Protein AF-A0A1Z1WMR0-F1 (afdb_monomer)

Foldseek 3Di:
DPVVLVCLQLVVVCLVVQLVLLVLLLVVLVFDDDLLSVLLNLLSSLLVSLLSLLLCLQCVVVCCVVPCVRCDNVVVADSVRSNVSSVVSLVSSLVSLVVLHDQLNVLSVVLSVLSNCLSNPCVVDPCNVVSVVSNSVSSSNSSNSSNVSVVVVVVVVVVDPDPPDDDDDDDDDDDDDDDDDDDDDDDDDDDDDDDPDDDDDPPPPPDDDDDDDDDDDDDDDDDDDDDDD

Radius of gyration: 33.85 Å; Cα contacts (8 Å, |Δi|>4): 233; chains: 1; bounding box: 109×71×84 Å

Secondary structure (DSSP, 8-state):
--HHHHHHHTTTTGGGTTHHHHHHHHHHTTSPP-HHHHHHHHHHHHHHHHHHHHHHHHSHHHHHHH-TTSTTTTTSS-HHHHHHHHHHHHHHHHHHHHHH-HHHHHHHHHHHHHHHHHHHTGGGSTTHHHHHHHHHHHHHHHHHHHHHHHHHHHHHHHS--------------------------------------PPP-----PPPPP-------------------

Solvent-accessible surface area (backbone atoms only — not comparable to full-atom values): 13524 Å² total; per-residue (Å²): 132,62,66,67,52,52,42,61,56,57,41,56,79,56,62,77,61,59,48,52,44,21,50,50,18,24,53,73,65,76,52,81,87,44,72,14,29,56,27,23,35,53,16,48,54,25,40,51,43,12,39,45,27,35,33,56,49,61,39,31,73,58,36,42,73,81,42,42,82,40,46,52,53,54,62,76,37,54,61,66,58,33,44,51,48,16,53,52,26,38,52,50,12,44,54,31,15,50,74,20,28,71,65,12,26,54,32,42,52,53,27,50,52,37,41,52,48,29,51,75,49,33,62,83,41,94,54,24,67,58,41,54,51,47,35,54,53,30,40,17,47,20,6,24,40,5,31,52,45,49,49,55,56,51,55,58,57,67,73,57,71,84,80,88,72,84,91,82,81,85,88,86,90,81,86,88,81,90,84,85,83,84,89,83,86,87,86,83,90,82,85,86,82,81,81,82,75,80,80,80,81,84,80,77,76,74,78,82,76,91,79,85,85,84,87,86,84,83,91,81,81,87,84,89,87,89,82,85,133

Mean predicted aligned error: 17.05 Å

Organism: NCBI:txid67267

Sequence (229 aa):
MNLRAWAELLRLPALFTVPGDALAGAAATGLRPGRGTFLAIGSSLCLYEAGMALNDWADRDEDAVDRPHRPIPSGRVTPIAAFTAAVALTAGGLALASRAGRPALATATALAGTVWAYDLGLKRTPAGPVAMAAARGLDLLLGATATATGAGTRTNAIAHPSTAADSRATPTAAKTSRRRPAPPRPRHPAPPAPARRTPPALSRRTPPGPRPRCPRRPGRRSPHGPPRP

pLDDT: mean 75.57, std 19.71, range [34.5, 97.5]

Structure (mmCIF, N/CA/C/O backbone):
data_AF-A0A1Z1WMR0-F1
#
_entry.id   AF-A0A1Z1WMR0-F1
#
loop_
_atom_site.group_PDB
_atom_site.id
_atom_site.type_symbol
_atom_site.label_atom_id
_atom_site.label_alt_id
_atom_site.label_comp_id
_atom_site.label_asym_id
_atom_site.label_entity_id
_atom_site.label_seq_id
_atom_site.pdbx_PDB_ins_code
_atom_site.Cartn_x
_atom_site.Cartn_y
_atom_site.Cartn_z
_atom_site.occupancy
_atom_site.B_iso_or_equiv
_atom_site.auth_seq_id
_atom_site.auth_comp_id
_atom_site.auth_asym_id
_atom_site.auth_atom_id
_atom_site.pdbx_PDB_model_num
ATOM 1 N N . MET A 1 1 ? -5.594 -14.932 -19.693 1.00 60.31 1 MET A N 1
ATOM 2 C CA . MET A 1 1 ? -4.945 -14.296 -18.521 1.00 60.31 1 MET A CA 1
ATOM 3 C C . MET A 1 1 ? -4.161 -15.360 -17.774 1.00 60.31 1 MET A C 1
ATOM 5 O O . MET A 1 1 ? -4.737 -16.383 -17.434 1.00 60.31 1 MET A O 1
ATOM 9 N N . ASN A 1 2 ? -2.855 -15.177 -17.581 1.00 79.69 2 ASN A N 1
ATOM 10 C CA . ASN A 1 2 ? -2.004 -16.189 -16.954 1.00 79.69 2 ASN A CA 1
ATOM 11 C C . ASN A 1 2 ? -2.041 -16.010 -15.421 1.00 79.69 2 ASN A C 1
ATOM 13 O O . ASN A 1 2 ? -1.332 -15.157 -14.892 1.00 79.69 2 ASN A O 1
ATOM 17 N N . LEU A 1 3 ? -2.904 -16.757 -14.714 1.00 77.19 3 LEU A N 1
ATOM 18 C CA . LEU A 1 3 ? -3.114 -16.627 -13.255 1.00 77.19 3 LEU A CA 1
ATOM 19 C C . LEU A 1 3 ? -1.805 -16.721 -12.459 1.00 77.19 3 LEU A C 1
ATOM 21 O O . LEU A 1 3 ? -1.622 -16.019 -11.470 1.00 77.19 3 LEU A O 1
ATOM 25 N N . ARG A 1 4 ? -0.874 -17.556 -12.924 1.00 75.81 4 ARG A N 1
ATOM 26 C CA . ARG A 1 4 ? 0.434 -17.743 -12.295 1.00 75.81 4 ARG A CA 1
ATOM 27 C C . ARG A 1 4 ? 1.303 -16.486 -12.362 1.00 75.81 4 ARG A C 1
ATOM 29 O O . ARG A 1 4 ? 1.979 -16.170 -11.394 1.00 75.81 4 ARG A O 1
ATOM 36 N N . ALA A 1 5 ? 1.241 -15.740 -13.466 1.00 73.81 5 ALA A N 1
ATOM 37 C CA . ALA A 1 5 ? 1.974 -14.481 -13.607 1.00 73.81 5 ALA A CA 1
ATOM 38 C C . ALA A 1 5 ? 1.419 -13.394 -12.673 1.00 73.81 5 ALA A C 1
ATOM 40 O O . ALA A 1 5 ? 2.188 -12.628 -12.105 1.00 73.81 5 ALA A O 1
ATOM 41 N N . TRP A 1 6 ? 0.099 -13.369 -12.464 1.00 75.62 6 TRP A N 1
ATOM 42 C CA . TRP A 1 6 ? -0.532 -12.482 -11.483 1.00 75.62 6 TRP A CA 1
ATOM 43 C C . TRP A 1 6 ? -0.209 -12.878 -10.043 1.00 75.62 6 TRP A C 1
ATOM 45 O O . TRP A 1 6 ? 0.037 -12.003 -9.227 1.00 75.62 6 TRP A O 1
ATOM 55 N N . ALA A 1 7 ? -0.151 -14.174 -9.732 1.00 74.44 7 ALA A N 1
ATOM 56 C CA . ALA A 1 7 ? 0.257 -14.658 -8.413 1.00 74.44 7 ALA A CA 1
ATOM 57 C C . ALA A 1 7 ? 1.733 -14.356 -8.089 1.00 74.44 7 ALA A C 1
ATOM 59 O O . ALA A 1 7 ? 2.066 -14.067 -6.940 1.00 74.44 7 ALA A O 1
ATOM 60 N N . GLU A 1 8 ? 2.611 -14.426 -9.097 1.00 75.88 8 GLU A N 1
ATOM 61 C CA . GLU A 1 8 ? 4.020 -14.023 -8.992 1.00 75.88 8 GLU A CA 1
ATOM 62 C C . GLU A 1 8 ? 4.160 -12.508 -8.784 1.00 75.88 8 GLU A C 1
ATOM 64 O O . GLU A 1 8 ? 4.964 -12.086 -7.953 1.00 75.88 8 GLU A O 1
ATOM 69 N N . LEU A 1 9 ? 3.363 -11.706 -9.502 1.00 75.25 9 LEU A N 1
ATOM 70 C CA . LEU A 1 9 ? 3.336 -10.245 -9.377 1.00 75.25 9 LEU A CA 1
ATOM 71 C C . LEU A 1 9 ? 2.803 -9.809 -8.001 1.00 75.25 9 LEU A C 1
ATOM 73 O O . LEU A 1 9 ? 3.453 -9.045 -7.297 1.00 75.25 9 LEU A O 1
ATOM 77 N N . LEU A 1 10 ? 1.660 -10.361 -7.587 1.00 72.69 10 LEU A N 1
ATOM 78 C CA . LEU A 1 10 ? 0.986 -10.056 -6.318 1.00 72.69 10 LEU A CA 1
ATOM 79 C C . LEU A 1 10 ? 1.570 -10.821 -5.123 1.00 72.69 10 LEU A C 1
ATOM 81 O O . LEU A 1 10 ? 0.851 -11.123 -4.175 1.00 72.69 10 LEU A O 1
ATOM 85 N N . ARG A 1 11 ? 2.834 -11.261 -5.249 1.00 71.12 11 ARG A N 1
ATOM 86 C CA . ARG A 1 11 ? 3.625 -12.053 -4.290 1.00 71.12 11 ARG A CA 1
ATOM 87 C C . ARG A 1 11 ? 2.772 -12.759 -3.231 1.00 71.12 11 ARG A C 1
ATOM 89 O O . ARG A 1 11 ? 2.979 -12.558 -2.037 1.00 71.12 11 ARG A O 1
ATOM 96 N N . LEU A 1 12 ? 1.858 -13.637 -3.664 1.00 65.94 12 LEU A N 1
ATOM 97 C CA . LEU A 1 12 ? 0.831 -14.217 -2.782 1.00 65.94 12 LEU A CA 1
ATOM 98 C C . LEU A 1 12 ? 1.382 -14.851 -1.486 1.00 65.94 12 LEU A C 1
ATOM 100 O O . LEU A 1 12 ? 0.703 -14.778 -0.465 1.00 65.94 12 LEU A O 1
ATOM 104 N N . PRO A 1 13 ? 2.596 -15.442 -1.456 1.00 62.00 13 PRO A N 1
ATOM 105 C CA . PRO A 1 13 ? 3.181 -15.934 -0.209 1.00 62.00 13 PRO A CA 1
ATOM 106 C C . PRO A 1 13 ? 3.497 -14.837 0.822 1.00 62.00 13 PRO A C 1
ATOM 108 O O . PRO A 1 13 ? 3.454 -15.098 2.022 1.00 62.00 13 PRO A O 1
ATOM 111 N N . ALA A 1 14 ? 3.813 -13.615 0.384 1.00 62.72 14 ALA A N 1
ATOM 112 C CA . ALA A 1 14 ? 4.120 -12.493 1.268 1.00 62.72 14 ALA A CA 1
ATOM 113 C C . ALA A 1 14 ? 2.864 -11.940 1.960 1.00 62.72 14 ALA A C 1
ATOM 115 O O . ALA A 1 14 ? 2.954 -11.482 3.097 1.00 62.72 14 ALA A O 1
ATOM 116 N N . LEU A 1 15 ? 1.681 -12.077 1.349 1.00 64.25 15 LEU A N 1
ATOM 117 C CA . LEU A 1 15 ? 0.404 -11.658 1.942 1.00 64.25 15 LEU A CA 1
ATOM 118 C C . LEU A 1 15 ? 0.117 -12.288 3.308 1.00 64.25 15 LEU A C 1
ATOM 120 O O . LEU A 1 15 ? -0.636 -11.718 4.090 1.00 64.25 15 LEU A O 1
ATOM 124 N N . PHE A 1 16 ? 0.705 -13.443 3.623 1.00 62.38 16 PHE A N 1
ATOM 125 C CA . PHE A 1 16 ? 0.491 -14.102 4.912 1.00 62.38 16 PHE A CA 1
ATOM 126 C C . PHE A 1 16 ? 1.194 -13.402 6.082 1.00 62.38 16 PHE A C 1
ATOM 128 O O . PHE A 1 16 ? 0.781 -13.582 7.226 1.00 62.38 16 PHE A O 1
ATOM 135 N N . THR A 1 17 ? 2.230 -12.598 5.827 1.00 67.75 17 THR A N 1
ATOM 136 C CA . THR A 1 17 ? 2.988 -11.899 6.880 1.00 67.75 17 THR A CA 1
ATOM 137 C C . THR A 1 17 ? 2.581 -10.434 7.036 1.00 67.75 17 THR A C 1
ATOM 139 O O . THR A 1 17 ? 2.743 -9.862 8.112 1.00 67.75 17 THR A O 1
ATOM 142 N N . VAL A 1 18 ? 1.991 -9.845 5.995 1.00 69.25 18 VAL A N 1
ATOM 143 C CA . VAL A 1 18 ? 1.568 -8.435 5.929 1.00 69.25 18 VAL A CA 1
ATOM 144 C C . VAL A 1 18 ? 0.552 -8.016 7.004 1.00 69.25 18 VAL A C 1
ATOM 146 O O . VAL A 1 18 ? 0.725 -6.932 7.555 1.00 69.25 18 VAL A O 1
ATOM 149 N N . PRO A 1 19 ? -0.453 -8.830 7.404 1.00 77.44 19 PRO A N 1
ATOM 150 C CA . PRO A 1 19 ? -1.438 -8.413 8.403 1.00 77.44 19 PRO A CA 1
ATOM 151 C C . PRO A 1 19 ? -0.835 -8.089 9.774 1.00 77.44 19 PRO A C 1
ATOM 153 O O . PRO A 1 19 ? -1.531 -7.523 10.616 1.00 77.44 19 PRO A O 1
ATOM 156 N N . GLY A 1 20 ? 0.421 -8.482 10.020 1.00 80.81 20 GLY A N 1
ATOM 157 C CA . GLY A 1 20 ? 1.101 -8.327 11.300 1.00 80.81 20 GLY A CA 1
ATOM 158 C C . GLY A 1 20 ? 1.146 -6.886 11.800 1.00 80.81 20 GLY A C 1
ATOM 159 O O . GLY A 1 20 ? 0.868 -6.666 12.975 1.00 80.81 20 GLY A O 1
ATOM 160 N N . ASP A 1 21 ? 1.411 -5.909 10.930 1.00 84.12 21 ASP A N 1
ATOM 161 C CA . ASP A 1 21 ? 1.543 -4.498 11.325 1.00 84.12 21 ASP A CA 1
ATOM 162 C C . ASP A 1 21 ? 0.182 -3.902 11.729 1.00 84.12 21 ASP A C 1
ATOM 164 O O . ASP A 1 21 ? 0.032 -3.347 12.823 1.00 84.12 21 ASP A O 1
ATOM 168 N N . ALA A 1 22 ? -0.854 -4.111 10.910 1.00 84.19 22 ALA A N 1
ATOM 169 C CA . ALA A 1 22 ? -2.222 -3.700 11.226 1.00 84.19 22 ALA A CA 1
ATOM 170 C C . ALA A 1 22 ? -2.777 -4.407 12.482 1.00 84.19 22 ALA A C 1
ATOM 172 O O . ALA A 1 22 ? -3.462 -3.787 13.303 1.00 84.19 22 ALA A O 1
ATOM 173 N N . LEU A 1 23 ? -2.468 -5.696 12.670 1.00 85.81 23 LEU A N 1
ATOM 174 C CA . LEU A 1 23 ? -2.837 -6.449 13.874 1.00 85.81 23 LEU A CA 1
ATOM 175 C C . LEU A 1 23 ? -2.089 -5.953 15.113 1.00 85.81 23 LEU A C 1
ATOM 177 O O . LEU A 1 23 ? -2.709 -5.806 16.164 1.00 85.81 23 LEU A O 1
ATOM 181 N N . ALA A 1 24 ? -0.793 -5.663 15.002 1.00 87.62 24 ALA A N 1
ATOM 182 C CA . ALA A 1 24 ? -0.000 -5.097 16.089 1.00 87.62 24 ALA A CA 1
ATOM 183 C C . ALA A 1 24 ? -0.543 -3.724 16.503 1.00 87.62 24 ALA A C 1
ATOM 185 O O . ALA A 1 24 ? -0.696 -3.454 17.693 1.00 87.62 24 ALA A O 1
ATOM 186 N N . GLY A 1 25 ? -0.928 -2.893 15.532 1.00 88.38 25 GLY A N 1
ATOM 187 C CA . GLY A 1 25 ? -1.585 -1.612 15.780 1.00 88.38 25 GLY A CA 1
ATOM 188 C C . GLY A 1 25 ? -2.920 -1.754 16.498 1.00 88.38 25 GLY A C 1
ATOM 189 O O . GLY A 1 25 ? -3.184 -1.044 17.466 1.00 88.38 25 GLY A O 1
ATOM 190 N N . ALA A 1 26 ? -3.747 -2.711 16.075 1.00 88.50 26 ALA A N 1
ATOM 191 C CA . ALA A 1 26 ? -4.999 -3.029 16.753 1.00 88.50 26 ALA A CA 1
ATOM 192 C C . ALA A 1 26 ? -4.775 -3.562 18.179 1.00 88.50 26 ALA A C 1
ATOM 194 O O . ALA A 1 26 ? -5.480 -3.169 19.104 1.00 88.50 26 ALA A O 1
ATOM 195 N N . ALA A 1 27 ? -3.777 -4.424 18.381 1.00 89.56 27 ALA A N 1
ATOM 196 C CA . ALA A 1 27 ? -3.428 -4.954 19.697 1.00 89.56 27 ALA A CA 1
ATOM 197 C C . ALA A 1 27 ? -2.919 -3.851 20.639 1.00 89.56 27 ALA A C 1
ATOM 199 O O . ALA A 1 27 ? -3.276 -3.835 21.818 1.00 89.56 27 ALA A O 1
ATOM 200 N N . ALA A 1 28 ? -2.154 -2.889 20.115 1.00 90.38 28 ALA A N 1
ATOM 201 C CA . ALA A 1 28 ? -1.625 -1.759 20.873 1.00 90.38 28 ALA A CA 1
ATOM 202 C C . ALA A 1 28 ? -2.719 -0.845 21.453 1.00 90.38 28 ALA A C 1
ATOM 204 O O . ALA A 1 28 ? -2.461 -0.132 22.421 1.00 90.38 28 ALA A O 1
ATOM 205 N N . THR A 1 29 ? -3.949 -0.878 20.923 1.00 88.38 29 THR A N 1
ATOM 206 C CA . THR A 1 29 ? -5.060 -0.112 21.511 1.00 88.38 29 THR A CA 1
ATOM 207 C C . THR A 1 29 ? -5.649 -0.765 22.763 1.00 88.38 29 THR A C 1
ATOM 209 O O . THR A 1 29 ? -6.478 -0.143 23.421 1.00 88.38 29 THR A O 1
ATOM 212 N N . GLY A 1 30 ? -5.312 -2.025 23.069 1.00 86.62 30 GLY A N 1
ATOM 213 C CA . GLY A 1 30 ? -5.907 -2.785 24.179 1.00 86.62 30 GLY A CA 1
ATOM 214 C C . GLY A 1 30 ? -7.398 -3.109 23.998 1.00 86.62 30 GLY A C 1
ATOM 215 O O . GLY A 1 30 ? -8.070 -3.513 24.946 1.00 86.62 30 GLY A O 1
ATOM 216 N N . LEU A 1 31 ? -7.935 -2.927 22.788 1.00 86.69 31 LEU A N 1
ATOM 217 C CA . LEU A 1 31 ? -9.345 -3.155 22.469 1.00 86.69 31 LEU A CA 1
ATOM 218 C C . LEU A 1 31 ? -9.514 -4.512 21.787 1.00 86.69 31 LEU A C 1
ATOM 220 O O . LEU A 1 31 ? -8.612 -5.013 21.118 1.00 86.69 31 LEU A O 1
ATOM 224 N N . ARG A 1 32 ? -10.703 -5.107 21.916 1.00 87.06 32 ARG A N 1
ATOM 225 C CA . ARG A 1 32 ? -11.016 -6.340 21.186 1.00 87.06 32 ARG A CA 1
ATOM 226 C C . ARG A 1 32 ? -11.099 -6.062 19.678 1.00 87.06 32 ARG A C 1
ATOM 228 O O . ARG A 1 32 ? -11.815 -5.128 19.296 1.00 87.06 32 ARG A O 1
ATOM 235 N N . PRO A 1 33 ? -10.464 -6.893 18.827 1.00 86.50 33 PRO A N 1
ATOM 236 C CA . PRO A 1 33 ? -10.606 -6.797 17.380 1.00 86.50 33 PRO A CA 1
ATOM 237 C C . PRO A 1 33 ? -12.078 -6.784 16.957 1.00 86.50 33 PRO A C 1
ATOM 239 O O . PRO A 1 33 ? -12.910 -7.528 17.480 1.00 86.50 33 PRO A O 1
ATOM 242 N N . GLY A 1 34 ? -12.414 -5.907 16.015 1.00 87.69 34 GLY A N 1
ATOM 243 C CA . GLY A 1 34 ? -13.783 -5.723 15.539 1.00 87.69 34 GLY A CA 1
ATOM 244 C C . GLY A 1 34 ? -13.864 -5.553 14.028 1.00 87.69 34 GLY A C 1
ATOM 245 O O . GLY A 1 34 ? -12.883 -5.729 13.313 1.00 87.69 34 GLY A O 1
ATOM 246 N N . ARG A 1 35 ? -15.044 -5.158 13.529 1.00 90.44 35 ARG A N 1
ATOM 247 C CA . ARG A 1 35 ? -15.254 -4.902 12.092 1.00 90.44 35 ARG A CA 1
ATOM 248 C C . ARG A 1 35 ? -14.238 -3.901 11.525 1.00 90.44 35 ARG A C 1
ATOM 250 O O . ARG A 1 35 ? -13.714 -4.137 10.446 1.00 90.44 35 ARG A O 1
ATOM 257 N N . GLY A 1 36 ? -13.927 -2.834 12.268 1.00 89.62 36 GLY A N 1
ATOM 258 C CA . GLY A 1 36 ? -12.911 -1.849 11.877 1.00 89.62 36 GLY A CA 1
ATOM 259 C C . GLY A 1 36 ? -11.521 -2.464 11.701 1.00 89.62 36 GLY A C 1
ATOM 260 O O . GLY A 1 36 ? -10.860 -2.189 10.709 1.00 89.62 36 GLY A O 1
ATOM 261 N N . THR A 1 37 ? -11.119 -3.372 12.593 1.00 89.56 37 THR A N 1
ATOM 262 C CA . THR A 1 37 ? -9.843 -4.097 12.502 1.00 89.56 37 THR A CA 1
ATOM 263 C C . THR A 1 37 ? -9.761 -4.944 11.231 1.00 89.56 37 THR A C 1
ATOM 265 O O . THR A 1 37 ? -8.772 -4.868 10.513 1.00 89.56 37 THR A O 1
ATOM 268 N N . PHE A 1 38 ? -10.814 -5.699 10.898 1.00 91.50 38 PHE A N 1
ATOM 269 C CA . PHE A 1 38 ? -10.838 -6.496 9.663 1.00 91.50 38 PHE A CA 1
ATOM 270 C C . PHE A 1 38 ? -10.805 -5.628 8.399 1.00 91.50 38 PHE A C 1
ATOM 272 O O . PHE A 1 38 ? -10.123 -5.974 7.437 1.00 91.50 38 PHE A O 1
ATOM 279 N N . LEU A 1 39 ? -11.496 -4.483 8.407 1.00 92.38 39 LEU A N 1
ATOM 280 C CA . LEU A 1 39 ? -11.437 -3.515 7.309 1.00 92.38 39 LEU A CA 1
ATOM 281 C C . LEU A 1 39 ? -10.036 -2.906 7.158 1.00 92.38 39 LEU A C 1
ATOM 283 O O . LEU A 1 39 ? -9.575 -2.739 6.033 1.00 92.38 39 LEU A O 1
ATOM 287 N N . ALA A 1 40 ? -9.346 -2.620 8.266 1.00 91.69 40 ALA A N 1
ATOM 288 C CA . ALA A 1 40 ? -7.966 -2.138 8.243 1.00 91.69 40 ALA A CA 1
ATOM 289 C C . ALA A 1 40 ? -6.987 -3.187 7.715 1.00 91.69 40 ALA A C 1
ATOM 291 O O . ALA A 1 40 ? -6.144 -2.845 6.898 1.00 91.69 40 ALA A O 1
ATOM 292 N N . ILE A 1 41 ? -7.136 -4.458 8.105 1.00 92.06 41 ILE A N 1
ATOM 293 C CA . ILE A 1 41 ? -6.333 -5.557 7.548 1.00 92.06 41 ILE A CA 1
ATOM 294 C C . ILE A 1 41 ? -6.547 -5.652 6.035 1.00 92.06 41 ILE A C 1
ATOM 296 O O . ILE A 1 41 ? -5.581 -5.693 5.282 1.00 92.06 41 ILE A O 1
ATOM 300 N N . GLY A 1 42 ? -7.803 -5.624 5.574 1.00 92.88 42 GLY A N 1
ATOM 301 C CA . GLY A 1 42 ? -8.104 -5.616 4.141 1.00 92.88 42 GLY A CA 1
ATOM 302 C C . GLY A 1 42 ? -7.489 -4.411 3.423 1.00 92.88 42 GLY A C 1
ATOM 303 O O . GLY A 1 42 ? -6.891 -4.568 2.364 1.00 92.88 42 GLY A O 1
ATOM 304 N N . SER A 1 43 ? -7.572 -3.219 4.023 1.00 93.94 43 SER A N 1
ATOM 305 C CA . SER A 1 43 ? -6.946 -2.010 3.482 1.00 93.94 43 SER A CA 1
ATOM 306 C C . SER A 1 43 ? -5.423 -2.123 3.405 1.00 93.94 43 SER A C 1
ATOM 308 O O . SER A 1 43 ? -4.855 -1.746 2.386 1.00 93.94 43 SER A O 1
ATOM 310 N N . SER A 1 44 ? -4.773 -2.624 4.456 1.00 92.38 44 SER A N 1
ATOM 311 C CA . SER A 1 44 ? -3.322 -2.836 4.524 1.00 92.38 44 SER A CA 1
ATOM 312 C C . SER A 1 44 ? -2.864 -3.803 3.431 1.00 92.38 44 SER A C 1
ATOM 314 O O . SER A 1 44 ? -1.975 -3.468 2.652 1.00 92.38 44 SER A O 1
ATOM 316 N N . LEU A 1 45 ? -3.554 -4.940 3.265 1.00 92.44 45 LEU A N 1
ATOM 317 C CA . LEU A 1 45 ? -3.267 -5.905 2.198 1.00 92.44 45 LEU A CA 1
ATOM 318 C C . LEU A 1 45 ? -3.419 -5.280 0.806 1.00 92.44 45 LEU A C 1
ATOM 320 O O . LEU A 1 45 ? -2.539 -5.434 -0.034 1.00 92.44 45 LEU A O 1
ATOM 324 N N . CYS A 1 46 ? -4.497 -4.529 0.564 1.00 93.31 46 CYS A N 1
ATOM 325 C CA . CYS A 1 46 ? -4.684 -3.836 -0.710 1.00 93.31 46 CYS A CA 1
ATOM 326 C C . CYS A 1 46 ? -3.576 -2.810 -0.987 1.00 93.31 46 CYS A C 1
ATOM 328 O O . CYS A 1 46 ? -3.078 -2.748 -2.107 1.00 93.31 46 CYS A O 1
ATOM 330 N N . LEU A 1 47 ? -3.183 -2.009 0.008 1.00 93.06 47 LEU A N 1
ATOM 331 C CA . LEU A 1 47 ? -2.136 -0.995 -0.154 1.00 93.06 47 LEU A CA 1
ATOM 332 C C . LEU A 1 47 ? -0.741 -1.612 -0.307 1.00 93.06 47 LEU A C 1
ATOM 334 O O . LEU A 1 47 ? 0.065 -1.099 -1.080 1.00 93.06 47 LEU A O 1
ATOM 338 N N . TYR A 1 48 ? -0.475 -2.727 0.372 1.00 92.25 48 TYR A N 1
ATOM 339 C CA . TYR A 1 48 ? 0.745 -3.506 0.187 1.00 92.25 48 TYR A CA 1
ATOM 340 C C . TYR A 1 48 ? 0.849 -4.040 -1.244 1.00 92.25 48 TYR A C 1
ATOM 342 O O . TYR A 1 48 ? 1.856 -3.814 -1.911 1.00 92.25 48 TYR A O 1
ATOM 350 N N . GLU A 1 49 ? -0.213 -4.674 -1.748 1.00 92.44 49 GLU A N 1
ATOM 351 C CA . GLU A 1 49 ? -0.245 -5.187 -3.122 1.00 92.44 49 GLU A CA 1
ATOM 352 C C . GLU A 1 49 ? -0.191 -4.071 -4.167 1.00 92.44 49 GLU A C 1
ATOM 354 O O . GLU A 1 49 ? 0.437 -4.221 -5.216 1.00 92.44 49 GLU A O 1
ATOM 359 N N . ALA A 1 50 ? -0.799 -2.920 -3.875 1.00 93.06 50 ALA A N 1
ATOM 360 C CA . ALA A 1 50 ? -0.684 -1.745 -4.724 1.00 93.06 50 ALA A CA 1
ATOM 361 C C . ALA A 1 50 ? 0.772 -1.276 -4.844 1.00 93.06 50 ALA A C 1
ATOM 363 O O . ALA A 1 50 ? 1.237 -1.043 -5.959 1.00 93.06 50 ALA A O 1
ATOM 364 N N . GLY A 1 51 ? 1.489 -1.17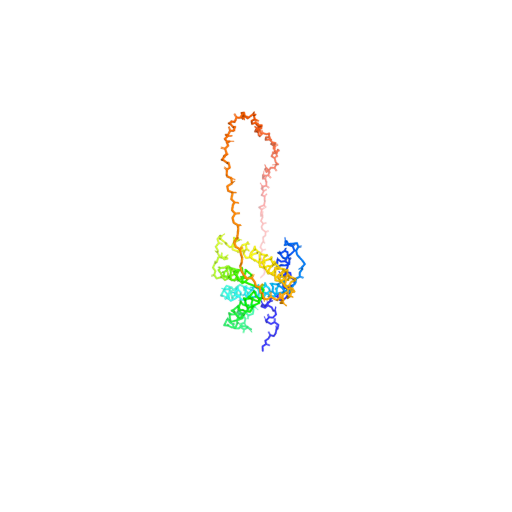8 -3.719 1.00 92.50 51 GLY A N 1
ATOM 365 C CA . GLY A 1 51 ? 2.914 -0.844 -3.705 1.00 92.50 51 GLY A CA 1
ATOM 366 C C . GLY A 1 51 ? 3.757 -1.895 -4.415 1.00 92.50 51 GLY A C 1
ATOM 367 O O . GLY A 1 51 ? 4.637 -1.569 -5.199 1.00 92.50 51 GLY A O 1
ATOM 368 N N . MET A 1 52 ? 3.429 -3.174 -4.243 1.00 91.62 52 MET A N 1
ATOM 369 C CA . MET A 1 52 ? 4.108 -4.254 -4.949 1.00 91.62 52 MET A CA 1
ATOM 370 C C . MET A 1 52 ? 3.978 -4.146 -6.475 1.00 91.62 52 MET A C 1
ATOM 372 O O . MET A 1 52 ? 4.981 -4.184 -7.192 1.00 91.62 52 MET A O 1
ATOM 376 N N . ALA A 1 53 ? 2.754 -3.959 -6.970 1.00 91.69 53 ALA A N 1
ATOM 377 C CA . ALA A 1 53 ? 2.493 -3.783 -8.394 1.00 91.69 53 ALA A CA 1
ATOM 378 C C . ALA A 1 53 ? 3.117 -2.487 -8.944 1.00 91.69 53 ALA A C 1
ATOM 380 O O . ALA A 1 53 ? 3.643 -2.480 -10.060 1.00 91.69 53 ALA A O 1
ATOM 381 N N . LEU A 1 54 ? 3.086 -1.400 -8.165 1.00 92.69 54 LEU A N 1
ATOM 382 C CA . LEU A 1 54 ? 3.695 -0.124 -8.539 1.00 92.69 54 LEU A CA 1
ATOM 383 C C . LEU A 1 54 ? 5.222 -0.215 -8.582 1.00 92.69 54 LEU A C 1
ATOM 385 O O . LEU A 1 54 ? 5.829 0.305 -9.517 1.00 92.69 54 LEU A O 1
ATOM 389 N N . ASN A 1 55 ? 5.835 -0.901 -7.618 1.00 93.56 55 ASN A N 1
ATOM 390 C CA . ASN A 1 55 ? 7.270 -1.135 -7.578 1.00 93.56 55 ASN A CA 1
ATOM 391 C C . ASN A 1 55 ? 7.735 -1.886 -8.829 1.00 93.56 55 ASN A C 1
ATOM 393 O O . ASN A 1 55 ? 8.655 -1.430 -9.501 1.00 93.56 55 ASN A O 1
ATOM 397 N N . ASP A 1 56 ? 7.075 -2.996 -9.169 1.00 90.56 56 ASP A N 1
ATOM 398 C CA . ASP A 1 56 ? 7.403 -3.782 -10.363 1.00 90.56 56 ASP A CA 1
ATOM 399 C C . ASP A 1 56 ? 7.193 -2.961 -11.654 1.00 90.56 56 ASP A C 1
ATOM 401 O O . ASP A 1 56 ? 7.967 -3.071 -12.606 1.00 90.56 56 ASP A O 1
ATOM 405 N N . TRP A 1 57 ? 6.178 -2.088 -11.695 1.00 93.38 57 TRP A N 1
ATOM 406 C CA . TRP A 1 57 ? 5.976 -1.159 -12.812 1.00 93.38 57 TRP A CA 1
ATOM 407 C C . TRP A 1 57 ? 7.075 -0.093 -12.917 1.00 93.38 57 TRP A C 1
ATOM 409 O O . TRP A 1 57 ? 7.465 0.262 -14.034 1.00 93.38 57 TRP A O 1
ATOM 419 N N . ALA A 1 58 ? 7.546 0.432 -11.783 1.00 92.25 58 ALA A N 1
ATOM 420 C CA . ALA A 1 58 ? 8.585 1.457 -11.707 1.00 92.25 58 ALA A CA 1
ATOM 421 C C . ALA A 1 58 ? 9.977 0.899 -12.039 1.00 92.25 58 ALA A C 1
ATOM 423 O O . ALA A 1 58 ? 10.781 1.608 -12.641 1.00 92.25 58 ALA A O 1
ATOM 424 N N . ASP A 1 59 ? 10.230 -0.365 -11.692 1.00 91.06 59 ASP A N 1
ATOM 425 C CA . ASP A 1 59 ? 11.510 -1.052 -11.910 1.00 91.06 59 ASP A CA 1
ATOM 426 C C . ASP A 1 59 ? 11.592 -1.760 -13.265 1.00 91.06 59 ASP A C 1
ATOM 428 O O . ASP A 1 59 ? 12.623 -2.335 -13.588 1.00 91.06 59 ASP A O 1
ATOM 432 N N . ARG A 1 60 ? 10.539 -1.712 -14.091 1.00 91.81 60 ARG A N 1
ATOM 433 C CA . ARG A 1 60 ? 10.428 -2.504 -15.329 1.00 91.81 60 ARG A CA 1
ATOM 434 C C . ARG A 1 60 ? 11.618 -2.386 -16.290 1.00 91.81 60 ARG A C 1
ATOM 436 O O . ARG A 1 60 ? 11.950 -3.373 -16.936 1.00 91.81 60 ARG A O 1
ATOM 443 N N . ASP A 1 61 ? 12.225 -1.204 -16.406 1.00 90.12 61 ASP A N 1
ATOM 444 C CA . ASP A 1 61 ? 13.316 -0.953 -17.355 1.00 90.12 61 ASP A CA 1
ATOM 445 C C . ASP A 1 61 ? 14.643 -1.519 -16.817 1.00 90.12 61 ASP A C 1
ATOM 447 O O . ASP A 1 61 ? 15.445 -2.059 -17.574 1.00 90.12 61 ASP A O 1
ATOM 451 N N . GLU A 1 62 ? 14.839 -1.468 -15.497 1.00 89.31 62 GLU A N 1
ATOM 452 C CA . GLU A 1 62 ? 15.988 -2.053 -14.797 1.00 89.31 62 GLU A CA 1
ATOM 453 C C . GLU A 1 62 ? 15.853 -3.584 -14.718 1.00 89.31 62 GLU A C 1
ATOM 455 O O . GLU A 1 62 ? 16.759 -4.323 -15.107 1.00 89.31 62 GLU A O 1
ATOM 460 N N . ASP A 1 63 ? 14.664 -4.079 -14.354 1.00 90.38 63 ASP A N 1
ATOM 461 C CA . ASP A 1 63 ? 14.328 -5.505 -14.350 1.00 90.38 63 ASP A CA 1
ATOM 462 C C . ASP A 1 63 ? 14.414 -6.120 -15.764 1.00 90.38 63 ASP A C 1
ATOM 464 O O . ASP A 1 63 ? 14.657 -7.320 -15.882 1.00 90.38 63 ASP A O 1
ATOM 468 N N . ALA A 1 64 ? 14.261 -5.347 -16.846 1.00 90.19 64 ALA A N 1
ATOM 469 C CA . ALA A 1 64 ? 14.456 -5.848 -18.210 1.00 90.19 64 ALA A CA 1
ATOM 470 C C . ALA A 1 64 ? 15.918 -6.198 -18.522 1.00 90.19 64 ALA A C 1
ATOM 472 O O . ALA A 1 64 ? 16.166 -7.128 -19.292 1.00 90.19 64 ALA A O 1
ATOM 473 N N . VAL A 1 65 ? 16.870 -5.492 -17.907 1.00 92.62 65 VAL A N 1
ATOM 474 C CA . VAL A 1 65 ? 18.307 -5.750 -18.056 1.00 92.62 65 VAL A CA 1
ATOM 475 C C . VAL A 1 65 ? 18.748 -6.860 -17.103 1.00 92.62 65 VAL A C 1
ATOM 477 O O . VAL A 1 65 ? 19.361 -7.838 -17.530 1.00 92.62 65 VAL A O 1
ATOM 480 N N . ASP A 1 66 ? 18.383 -6.750 -15.826 1.00 90.75 66 ASP A N 1
ATOM 481 C CA . ASP A 1 66 ? 18.917 -7.622 -14.776 1.00 90.75 66 ASP A CA 1
ATOM 482 C C . ASP A 1 66 ? 18.149 -8.942 -14.631 1.00 90.75 66 ASP A C 1
ATOM 484 O O . ASP A 1 66 ? 18.702 -9.966 -14.215 1.00 90.75 66 ASP A O 1
ATOM 488 N N . ARG A 1 67 ? 16.839 -8.935 -14.915 1.00 87.69 67 ARG A N 1
ATOM 489 C CA . ARG A 1 67 ? 15.925 -10.059 -14.651 1.00 87.69 67 ARG A CA 1
ATOM 490 C C . ARG A 1 67 ? 14.827 -10.179 -15.720 1.00 87.69 67 ARG A C 1
ATOM 492 O O . ARG A 1 67 ? 13.636 -10.141 -15.394 1.00 87.69 67 ARG A O 1
ATOM 499 N N . PRO A 1 68 ? 15.182 -10.463 -16.984 1.00 88.19 68 PRO A N 1
ATOM 500 C CA . PRO A 1 68 ? 14.237 -10.441 -18.109 1.00 88.19 68 PRO A CA 1
ATOM 501 C C . PRO A 1 68 ? 13.066 -11.436 -17.982 1.00 88.19 68 PRO A C 1
ATOM 503 O O . PRO A 1 68 ? 12.039 -11.290 -18.638 1.00 88.19 68 PRO A O 1
ATOM 506 N N . HIS A 1 69 ? 13.176 -12.447 -17.113 1.00 84.75 69 HIS A N 1
ATOM 507 C CA . HIS A 1 69 ? 12.125 -13.438 -16.854 1.00 84.75 69 HIS A CA 1
ATOM 508 C C . HIS A 1 69 ? 10.952 -12.910 -16.002 1.00 84.75 69 HIS A C 1
ATOM 510 O O . HIS A 1 69 ? 9.924 -13.589 -15.868 1.00 84.75 69 HIS A O 1
ATOM 516 N N . ARG A 1 70 ? 11.080 -11.719 -15.401 1.00 84.56 70 ARG A N 1
ATOM 517 C CA . ARG A 1 70 ? 10.031 -11.115 -14.568 1.00 84.56 70 ARG A CA 1
ATOM 518 C C . ARG A 1 70 ? 8.733 -10.869 -15.350 1.00 84.56 70 ARG A C 1
ATOM 520 O O . ARG A 1 70 ? 8.787 -10.671 -16.563 1.00 84.56 70 ARG A O 1
ATOM 527 N N . PRO A 1 71 ? 7.551 -10.874 -14.700 1.00 82.69 71 PRO A N 1
ATOM 528 C CA . PRO A 1 71 ? 6.258 -10.834 -15.393 1.00 82.69 71 PRO A CA 1
ATOM 529 C C . PRO A 1 71 ? 6.075 -9.661 -16.367 1.00 82.69 71 PRO A C 1
ATOM 531 O O . PRO A 1 71 ? 5.509 -9.868 -17.439 1.00 82.69 71 PRO A O 1
ATOM 534 N N . ILE A 1 72 ? 6.572 -8.467 -16.018 1.00 85.56 72 ILE A N 1
ATOM 535 C CA . ILE A 1 72 ? 6.449 -7.265 -16.857 1.00 85.56 72 ILE A CA 1
ATOM 536 C C . ILE A 1 72 ? 7.464 -7.276 -18.019 1.00 85.56 72 ILE A C 1
ATOM 538 O O . ILE A 1 72 ? 7.014 -7.245 -19.164 1.00 85.56 72 ILE A O 1
ATOM 542 N N . PRO A 1 73 ? 8.793 -7.411 -17.799 1.00 86.56 73 PRO A N 1
ATOM 543 C CA . PRO A 1 73 ? 9.758 -7.482 -18.904 1.00 86.56 73 PRO A CA 1
ATOM 544 C C . PRO A 1 73 ? 9.556 -8.671 -19.849 1.00 86.56 73 PRO A C 1
ATOM 546 O O . PRO A 1 73 ? 9.746 -8.542 -21.053 1.00 86.56 73 PRO A O 1
ATOM 549 N N . SER A 1 74 ? 9.105 -9.819 -19.328 1.00 85.69 74 SER A N 1
ATOM 550 C CA . SER A 1 74 ? 8.798 -11.004 -20.149 1.00 85.69 74 SER A CA 1
ATOM 551 C C . SER A 1 74 ? 7.523 -10.864 -20.992 1.00 85.69 74 SER A C 1
ATOM 553 O O . SER A 1 74 ? 7.169 -11.791 -21.718 1.00 85.69 74 SER A O 1
ATOM 555 N N . GLY A 1 75 ? 6.787 -9.753 -20.868 1.00 85.62 75 GLY A N 1
ATOM 556 C CA . GLY A 1 75 ? 5.549 -9.498 -21.609 1.00 85.62 75 GLY A CA 1
ATOM 557 C C . GLY A 1 75 ? 4.337 -10.310 -21.136 1.00 85.62 75 GLY A C 1
ATOM 558 O O . GLY A 1 75 ? 3.262 -10.204 -21.723 1.00 85.62 75 GLY A O 1
ATOM 559 N N . ARG A 1 76 ? 4.464 -11.104 -20.062 1.00 85.88 76 ARG A N 1
ATOM 560 C CA . ARG A 1 76 ? 3.349 -11.882 -19.485 1.00 85.88 76 ARG A CA 1
ATOM 561 C C . ARG A 1 76 ? 2.276 -10.988 -18.856 1.00 85.88 76 ARG A C 1
ATOM 563 O O . ARG A 1 76 ? 1.110 -11.384 -18.802 1.00 85.88 76 ARG A O 1
ATOM 570 N N . VAL A 1 77 ? 2.669 -9.807 -18.379 1.00 86.94 77 VAL A N 1
ATOM 571 C CA . VAL A 1 77 ? 1.795 -8.751 -17.853 1.00 86.94 77 VAL A CA 1
ATOM 572 C C . VAL A 1 77 ? 2.193 -7.435 -18.514 1.00 86.94 77 VAL A C 1
ATOM 574 O O . VAL A 1 77 ? 3.367 -7.079 -18.526 1.00 86.94 77 VAL A O 1
ATOM 577 N N . THR A 1 78 ? 1.231 -6.698 -19.072 1.00 90.00 78 THR A N 1
ATOM 578 C CA . THR A 1 78 ? 1.537 -5.399 -19.686 1.00 90.00 78 THR A CA 1
ATOM 579 C C . THR A 1 78 ? 1.834 -4.352 -18.603 1.00 90.00 78 THR A C 1
ATOM 581 O O . THR A 1 78 ? 1.196 -4.377 -17.546 1.00 90.00 78 THR A O 1
ATOM 584 N N . PRO A 1 79 ? 2.739 -3.383 -18.845 1.00 90.69 79 PRO A N 1
ATOM 585 C CA . PRO A 1 79 ? 3.000 -2.307 -17.886 1.00 90.69 79 PRO A CA 1
ATOM 586 C C . PRO A 1 79 ? 1.730 -1.532 -17.514 1.00 90.69 79 PRO A C 1
ATOM 588 O O . PRO A 1 79 ? 1.512 -1.211 -16.350 1.00 90.69 79 PRO A O 1
ATOM 591 N N . ILE A 1 80 ? 0.849 -1.284 -18.489 1.00 92.06 80 ILE A N 1
ATOM 592 C CA . ILE A 1 80 ? -0.436 -0.618 -18.247 1.00 92.06 80 ILE A CA 1
ATOM 593 C C . ILE A 1 80 ? -1.291 -1.444 -17.280 1.00 92.06 80 ILE A C 1
ATOM 595 O O . ILE A 1 80 ? -1.814 -0.884 -16.325 1.00 92.06 80 ILE A O 1
ATOM 599 N N . ALA A 1 81 ? -1.385 -2.767 -17.462 1.00 89.69 81 ALA A N 1
ATOM 600 C CA . ALA A 1 81 ? -2.157 -3.618 -16.560 1.00 89.69 81 ALA A CA 1
ATOM 601 C C . ALA A 1 81 ? -1.605 -3.610 -15.126 1.00 89.69 81 ALA A C 1
ATOM 603 O O . ALA A 1 81 ? -2.392 -3.552 -14.183 1.00 89.69 81 ALA A O 1
ATOM 604 N N . ALA A 1 82 ? -0.279 -3.624 -14.952 1.00 91.31 82 ALA A N 1
ATOM 605 C CA . ALA A 1 82 ? 0.346 -3.533 -13.631 1.00 91.31 82 ALA A CA 1
ATOM 606 C C . ALA A 1 82 ? 0.042 -2.187 -12.947 1.00 91.31 82 ALA A C 1
ATOM 608 O O . ALA A 1 82 ? -0.375 -2.160 -11.790 1.00 91.31 82 ALA A O 1
ATOM 609 N N . PHE A 1 83 ? 0.157 -1.076 -13.680 1.00 93.56 83 PHE A N 1
ATOM 610 C CA . PHE A 1 83 ? -0.176 0.250 -13.158 1.00 93.56 83 PHE A CA 1
ATOM 611 C C . PHE A 1 83 ? -1.666 0.387 -12.820 1.00 93.56 83 PHE A C 1
ATOM 613 O O . PHE A 1 83 ? -2.025 0.872 -11.748 1.00 93.56 83 PHE A O 1
ATOM 620 N N . THR A 1 84 ? -2.554 -0.087 -13.699 1.00 93.50 84 THR A N 1
ATOM 621 C CA . THR A 1 84 ? -3.999 -0.099 -13.440 1.00 93.50 84 THR A CA 1
ATOM 622 C C . THR A 1 84 ? -4.332 -0.940 -12.211 1.00 93.50 84 THR A C 1
ATOM 624 O O . THR A 1 84 ? -5.156 -0.515 -11.404 1.00 93.50 84 THR A O 1
ATOM 627 N N . ALA A 1 85 ? -3.678 -2.090 -12.024 1.00 92.44 85 ALA A N 1
ATOM 628 C CA . ALA A 1 85 ? -3.845 -2.899 -10.822 1.00 92.44 85 ALA A CA 1
ATOM 629 C C . ALA A 1 85 ? -3.395 -2.142 -9.565 1.00 92.44 85 ALA A C 1
ATOM 631 O O . ALA A 1 85 ? -4.144 -2.111 -8.592 1.00 92.44 85 ALA A O 1
ATOM 632 N N . ALA A 1 86 ? -2.244 -1.462 -9.600 1.00 94.19 86 ALA A N 1
ATOM 633 C CA . ALA A 1 86 ? -1.767 -0.648 -8.482 1.00 94.19 86 ALA A CA 1
ATOM 634 C C . ALA A 1 86 ? -2.763 0.463 -8.099 1.00 94.19 86 ALA A C 1
ATOM 636 O O . ALA A 1 86 ? -3.095 0.637 -6.923 1.00 94.19 86 ALA A O 1
ATOM 637 N N . VAL A 1 87 ? -3.306 1.183 -9.087 1.00 96.12 87 VAL A N 1
ATOM 638 C CA . VAL A 1 87 ? -4.330 2.218 -8.862 1.00 96.12 87 VAL A CA 1
ATOM 639 C C . VAL A 1 87 ? -5.623 1.614 -8.312 1.00 96.12 87 VAL A C 1
ATOM 641 O O . VAL A 1 87 ? -6.170 2.125 -7.335 1.00 96.12 87 VAL A O 1
ATOM 644 N N . ALA A 1 88 ? -6.105 0.516 -8.898 1.00 96.06 88 ALA A N 1
ATOM 645 C CA . ALA A 1 88 ? -7.337 -0.143 -8.470 1.00 96.06 88 ALA A CA 1
ATOM 646 C C . ALA A 1 88 ? -7.230 -0.692 -7.039 1.00 96.06 88 ALA A C 1
ATOM 648 O O . ALA A 1 88 ? -8.151 -0.520 -6.241 1.00 96.06 88 ALA A O 1
ATOM 649 N N . LEU A 1 89 ? -6.093 -1.296 -6.691 1.00 94.25 89 LEU A N 1
ATOM 650 C CA . LEU A 1 89 ? -5.802 -1.779 -5.343 1.00 94.25 89 LEU A CA 1
ATOM 651 C C . LEU A 1 89 ? -5.685 -0.624 -4.346 1.00 94.25 89 LEU A C 1
ATOM 653 O O . LEU A 1 89 ? -6.252 -0.706 -3.257 1.00 94.25 89 LEU A O 1
ATOM 657 N N . THR A 1 90 ? -5.049 0.487 -4.736 1.00 96.69 90 THR A N 1
ATOM 658 C CA . THR A 1 90 ? -5.002 1.702 -3.908 1.00 96.69 90 THR A CA 1
ATOM 659 C C . THR A 1 90 ? -6.415 2.210 -3.616 1.00 96.69 90 THR A C 1
ATOM 661 O O . THR A 1 90 ? -6.773 2.430 -2.459 1.00 96.69 90 THR A O 1
ATOM 664 N N . ALA A 1 91 ? -7.254 2.334 -4.647 1.00 97.44 91 ALA A N 1
ATOM 665 C CA . ALA A 1 91 ? -8.641 2.766 -4.501 1.00 97.44 91 ALA A CA 1
ATOM 666 C C . ALA A 1 91 ? -9.462 1.800 -3.629 1.00 97.44 91 ALA A C 1
ATOM 668 O O . ALA A 1 91 ? -10.211 2.244 -2.759 1.00 97.44 91 ALA A O 1
ATOM 669 N N . GLY A 1 92 ? -9.286 0.487 -3.812 1.00 96.81 92 GLY A N 1
ATOM 670 C CA . GLY A 1 92 ? -9.919 -0.543 -2.988 1.00 96.81 92 GLY A CA 1
ATOM 671 C C . GLY A 1 92 ? -9.518 -0.443 -1.514 1.00 96.81 92 GLY A C 1
ATOM 672 O O . GLY A 1 92 ? -10.384 -0.473 -0.638 1.00 96.81 92 GLY A O 1
ATOM 673 N N . GLY A 1 93 ? -8.229 -0.231 -1.235 1.00 95.81 93 GLY A N 1
ATOM 674 C CA . GLY A 1 93 ? -7.722 -0.015 0.120 1.00 95.81 93 GLY A CA 1
ATOM 675 C C . GLY A 1 93 ? -8.340 1.219 0.780 1.00 95.81 93 GLY A C 1
ATOM 676 O O . GLY A 1 93 ? -8.921 1.123 1.861 1.00 95.81 93 GLY A O 1
ATOM 677 N N . LEU A 1 94 ? -8.330 2.365 0.092 1.00 97.19 94 LEU A N 1
ATOM 678 C CA . LEU A 1 94 ? -8.955 3.595 0.593 1.00 97.19 94 LEU A CA 1
ATOM 679 C C . LEU A 1 94 ? -10.467 3.440 0.809 1.00 97.19 94 LEU A C 1
ATOM 681 O O . LEU A 1 94 ? -11.004 3.940 1.800 1.00 97.19 94 LEU A O 1
ATOM 685 N N . ALA A 1 95 ? -11.161 2.705 -0.063 1.00 97.00 95 ALA A N 1
ATOM 686 C CA . ALA A 1 95 ? -12.578 2.407 0.112 1.00 97.00 95 ALA A CA 1
ATOM 687 C C . ALA A 1 95 ? -12.829 1.578 1.383 1.00 97.00 95 ALA A C 1
ATOM 689 O O . ALA A 1 95 ? -13.743 1.893 2.148 1.00 97.00 95 ALA A O 1
ATOM 690 N N . LEU A 1 96 ? -12.002 0.570 1.673 1.00 94.75 96 LEU A N 1
ATOM 691 C CA . LEU A 1 96 ? -12.092 -0.203 2.917 1.00 94.75 96 LEU A CA 1
ATOM 692 C C . LEU A 1 96 ? -11.799 0.660 4.152 1.00 94.75 96 LEU A C 1
ATOM 694 O O . LEU A 1 96 ? -12.573 0.631 5.112 1.00 94.75 96 LEU A O 1
ATOM 698 N N . ALA A 1 97 ? -10.751 1.486 4.106 1.00 93.69 97 ALA A N 1
ATOM 699 C CA . ALA A 1 97 ? -10.407 2.408 5.186 1.00 93.69 97 ALA A CA 1
ATOM 700 C C . ALA A 1 97 ? -11.518 3.438 5.452 1.00 93.69 97 ALA A C 1
ATOM 702 O O . ALA A 1 97 ? -11.849 3.712 6.606 1.00 93.69 97 ALA A O 1
ATOM 703 N N . SER A 1 98 ? -12.174 3.943 4.401 1.00 94.06 98 SER A N 1
ATOM 704 C CA . SER A 1 98 ? -13.311 4.868 4.526 1.00 94.06 98 SER A CA 1
ATOM 705 C C . SER A 1 98 ? -14.469 4.269 5.330 1.00 94.06 98 SER A C 1
ATOM 707 O O . SER A 1 98 ? -15.104 4.965 6.124 1.00 94.06 98 SER A O 1
ATOM 709 N N . ARG A 1 99 ? -14.692 2.954 5.197 1.00 93.44 99 ARG A N 1
ATOM 710 C CA . ARG A 1 99 ? -15.714 2.204 5.943 1.00 93.44 99 ARG A CA 1
ATOM 711 C C . ARG A 1 99 ? -15.302 1.922 7.388 1.00 93.44 99 ARG A C 1
ATOM 713 O O . ARG A 1 99 ? -16.170 1.645 8.212 1.00 93.44 99 ARG A O 1
ATOM 720 N N . ALA A 1 100 ? -14.006 1.977 7.696 1.00 90.00 100 ALA A N 1
ATOM 721 C CA . ALA A 1 100 ? -13.486 1.857 9.056 1.00 90.00 100 ALA A CA 1
ATOM 722 C C . ALA A 1 100 ? -13.541 3.189 9.831 1.00 90.00 100 ALA A C 1
ATOM 724 O O . ALA A 1 100 ? -13.576 3.176 11.061 1.00 90.00 100 ALA A O 1
ATOM 725 N N . GLY A 1 101 ? -13.592 4.326 9.126 1.00 92.12 101 GLY A N 1
ATOM 726 C CA . GLY A 1 101 ? -13.828 5.655 9.692 1.00 92.12 101 GLY A CA 1
ATOM 727 C C . GLY A 1 101 ? -12.910 6.741 9.130 1.00 92.12 101 GLY A C 1
ATOM 728 O O . GLY A 1 101 ? -11.930 6.465 8.443 1.00 92.12 101 GLY A O 1
ATOM 729 N N . ARG A 1 102 ? -13.204 8.009 9.458 1.00 93.44 102 ARG A N 1
ATOM 730 C CA . ARG A 1 102 ? -12.410 9.169 8.999 1.00 93.44 102 ARG A CA 1
ATOM 731 C C . ARG A 1 102 ? -10.932 9.117 9.424 1.00 93.44 102 ARG A C 1
ATOM 733 O O . ARG A 1 102 ? -10.095 9.392 8.568 1.00 93.44 102 ARG A O 1
ATOM 740 N N . PRO A 1 103 ? -10.579 8.757 10.679 1.00 93.62 103 PRO A N 1
ATOM 741 C CA . PRO A 1 103 ? -9.175 8.652 11.079 1.00 93.62 103 PRO A CA 1
ATOM 742 C C . PRO A 1 103 ? -8.424 7.579 10.284 1.00 93.62 103 PRO A C 1
ATOM 744 O O . PRO A 1 103 ? -7.344 7.848 9.773 1.00 93.62 103 PRO A O 1
ATOM 747 N N . ALA A 1 104 ? -9.041 6.407 10.100 1.00 92.56 104 ALA A N 1
ATOM 748 C CA . ALA A 1 104 ? -8.466 5.319 9.314 1.00 92.56 104 ALA A CA 1
ATOM 749 C C . ALA A 1 104 ? -8.253 5.729 7.849 1.00 92.56 104 ALA A C 1
ATOM 751 O O . ALA A 1 104 ? -7.192 5.471 7.291 1.00 92.56 104 ALA A O 1
ATOM 752 N N . LEU A 1 105 ? -9.217 6.427 7.237 1.00 95.88 105 LEU A N 1
ATOM 753 C CA . LEU A 1 105 ? -9.067 6.956 5.880 1.00 95.88 105 LEU A CA 1
ATOM 754 C C . LEU A 1 105 ? -7.906 7.951 5.768 1.00 95.88 105 LEU A C 1
ATOM 756 O O . LEU A 1 105 ? -7.132 7.870 4.821 1.00 95.88 105 LEU A O 1
ATOM 760 N N . ALA A 1 106 ? -7.763 8.876 6.720 1.00 96.81 106 ALA A N 1
ATOM 761 C CA . ALA A 1 106 ? -6.657 9.832 6.710 1.00 96.81 106 ALA A CA 1
ATOM 762 C C . ALA A 1 106 ? -5.298 9.117 6.784 1.00 96.81 106 ALA A C 1
ATOM 764 O O . ALA A 1 106 ? -4.397 9.419 5.999 1.00 96.81 106 ALA A O 1
ATOM 765 N N . THR A 1 107 ? -5.171 8.125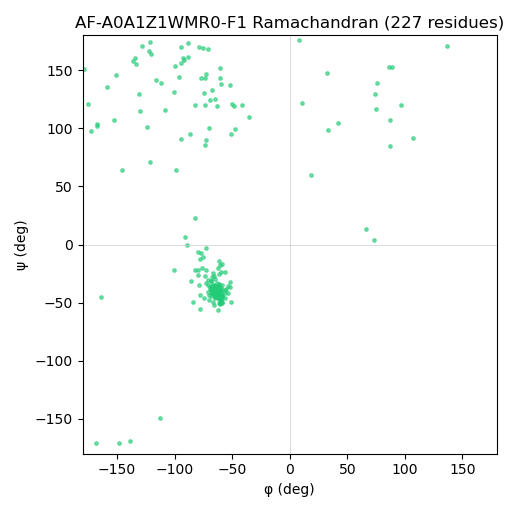 7.672 1.00 96.12 107 THR A N 1
ATOM 766 C CA . THR A 1 107 ? -3.955 7.314 7.787 1.00 96.12 107 THR A CA 1
ATOM 767 C C . THR A 1 107 ? -3.696 6.486 6.528 1.00 96.12 107 THR A C 1
ATOM 769 O O . THR A 1 107 ? -2.566 6.464 6.051 1.00 96.12 107 THR A O 1
ATOM 772 N N . ALA A 1 108 ? -4.724 5.866 5.942 1.00 95.81 108 ALA A N 1
ATOM 773 C CA . ALA A 1 108 ? -4.601 5.090 4.709 1.00 95.81 108 ALA A CA 1
ATOM 774 C C . ALA A 1 108 ? -4.187 5.958 3.509 1.00 95.81 108 ALA A C 1
ATOM 776 O O . ALA A 1 108 ? -3.359 5.537 2.708 1.00 95.81 108 ALA A O 1
ATOM 777 N N . THR A 1 109 ? -4.700 7.187 3.402 1.00 97.50 109 THR A N 1
ATOM 778 C CA . THR A 1 109 ? -4.285 8.142 2.361 1.00 97.50 109 THR A CA 1
ATOM 779 C C . THR A 1 109 ? -2.825 8.556 2.532 1.00 97.50 109 THR A C 1
ATOM 781 O O . THR A 1 109 ? -2.074 8.573 1.557 1.00 97.50 109 THR A O 1
ATOM 784 N N . ALA A 1 110 ? -2.394 8.851 3.763 1.00 97.19 110 ALA A N 1
ATOM 785 C CA . ALA A 1 110 ? -0.993 9.159 4.050 1.00 97.19 110 ALA A CA 1
ATOM 786 C C . ALA A 1 110 ? -0.072 7.964 3.746 1.00 97.19 110 ALA A C 1
ATOM 788 O O . ALA A 1 110 ? 0.998 8.139 3.159 1.00 97.19 110 ALA A O 1
ATOM 789 N N . LEU A 1 111 ? -0.506 6.749 4.093 1.00 95.75 111 LEU A N 1
ATOM 790 C CA . LEU A 1 111 ? 0.195 5.510 3.766 1.00 95.75 111 LEU A CA 1
ATOM 791 C C . LEU A 1 111 ? 0.321 5.333 2.250 1.00 95.75 111 LEU A C 1
ATOM 793 O O . LEU A 1 111 ? 1.432 5.169 1.757 1.00 95.75 111 LEU A O 1
ATOM 797 N N . ALA A 1 112 ? -0.784 5.444 1.508 1.00 96.19 112 ALA A N 1
ATOM 798 C CA . ALA A 1 112 ? -0.791 5.339 0.051 1.00 96.19 112 ALA A CA 1
ATOM 799 C C . ALA A 1 112 ? 0.164 6.354 -0.596 1.00 96.19 112 ALA A C 1
ATOM 801 O O . ALA A 1 112 ? 0.984 5.984 -1.431 1.00 96.19 112 ALA A O 1
ATOM 802 N N . GLY A 1 113 ? 0.124 7.618 -0.160 1.00 96.44 113 GLY A N 1
ATOM 803 C CA . GLY A 1 113 ? 1.048 8.644 -0.644 1.00 96.44 113 GLY A CA 1
ATOM 804 C C . GLY A 1 113 ? 2.513 8.314 -0.349 1.00 96.44 113 GLY A C 1
ATOM 805 O O . GLY A 1 113 ? 3.371 8.518 -1.204 1.00 96.44 113 GLY A O 1
ATOM 806 N N . THR A 1 114 ? 2.800 7.750 0.827 1.00 94.31 114 THR A N 1
ATOM 807 C CA . THR A 1 114 ? 4.158 7.336 1.215 1.00 94.31 114 THR A CA 1
ATOM 808 C C . THR A 1 114 ? 4.659 6.173 0.358 1.00 94.31 114 THR A C 1
ATOM 810 O O . THR A 1 114 ? 5.801 6.208 -0.093 1.00 94.31 114 THR A O 1
ATOM 813 N N . VAL A 1 115 ? 3.808 5.177 0.090 1.00 94.25 115 VAL A N 1
ATOM 814 C CA . VAL A 1 115 ? 4.117 4.040 -0.795 1.00 94.25 115 VAL A CA 1
ATOM 815 C C . VAL A 1 115 ? 4.429 4.535 -2.206 1.00 94.25 115 VAL A C 1
ATOM 817 O O . VAL A 1 115 ? 5.497 4.251 -2.740 1.00 94.25 115 VAL A O 1
ATOM 820 N N . TRP A 1 116 ? 3.565 5.380 -2.771 1.00 96.19 116 TRP A N 1
ATOM 821 C CA . TRP A 1 116 ? 3.781 5.949 -4.101 1.00 96.19 116 TRP A CA 1
ATOM 822 C C . TRP A 1 116 ? 5.055 6.796 -4.175 1.00 96.19 116 TRP A C 1
ATOM 824 O O . TRP A 1 116 ? 5.828 6.677 -5.125 1.00 96.19 116 TRP A O 1
ATOM 834 N N . ALA A 1 117 ? 5.315 7.629 -3.165 1.00 93.19 117 ALA A N 1
ATOM 835 C CA . ALA A 1 117 ? 6.537 8.424 -3.103 1.00 93.19 117 ALA A CA 1
ATOM 836 C C . ALA A 1 117 ? 7.796 7.544 -2.981 1.00 93.19 117 ALA A C 1
ATOM 838 O O . ALA A 1 117 ? 8.839 7.865 -3.560 1.00 93.19 117 ALA A O 1
ATOM 839 N N . TYR A 1 118 ? 7.700 6.428 -2.251 1.00 93.19 118 TYR A N 1
ATOM 840 C CA . TYR A 1 118 ? 8.759 5.430 -2.153 1.00 93.19 118 TYR A CA 1
ATOM 841 C C . TYR A 1 118 ? 9.066 4.789 -3.507 1.00 93.19 118 TYR A C 1
ATOM 843 O O . TYR A 1 118 ? 10.205 4.898 -3.977 1.00 93.19 118 TYR A O 1
ATOM 851 N N . ASP A 1 119 ? 8.056 4.202 -4.149 1.00 91.88 119 ASP A N 1
ATOM 852 C CA . ASP A 1 119 ? 8.217 3.421 -5.378 1.00 91.88 119 ASP A CA 1
ATOM 853 C C . ASP A 1 119 ? 8.660 4.280 -6.566 1.00 91.88 119 ASP A C 1
ATOM 855 O O . ASP A 1 119 ? 9.504 3.863 -7.363 1.00 91.88 119 ASP A O 1
ATOM 859 N N . LEU A 1 120 ? 8.143 5.507 -6.670 1.00 90.81 120 LEU A N 1
ATOM 860 C CA . LEU A 1 120 ? 8.427 6.382 -7.807 1.00 90.81 120 LEU A CA 1
ATOM 861 C C . LEU A 1 120 ? 9.782 7.092 -7.713 1.00 90.81 120 LEU A C 1
ATOM 863 O O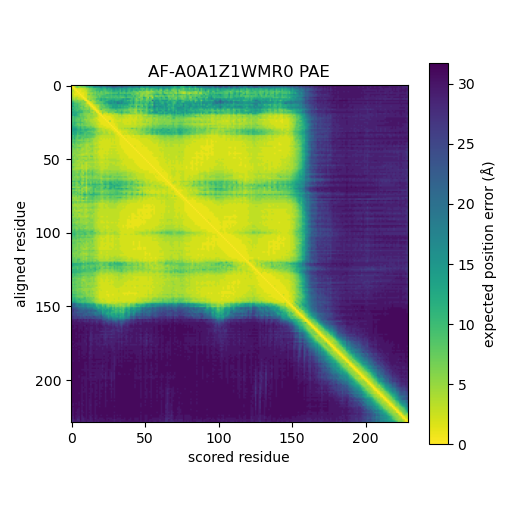 . LEU A 1 120 ? 10.323 7.486 -8.746 1.00 90.81 120 LEU A O 1
ATOM 867 N N . GLY A 1 121 ? 10.373 7.239 -6.522 1.00 88.62 121 GLY A N 1
ATOM 868 C CA . GLY A 1 121 ? 11.620 8.000 -6.409 1.00 88.62 121 GLY A CA 1
ATOM 869 C C . GLY A 1 121 ? 12.419 7.817 -5.128 1.00 88.62 121 GLY A C 1
ATOM 870 O O . GLY A 1 121 ? 13.635 7.641 -5.210 1.00 88.62 121 GLY A O 1
ATOM 871 N N . LEU A 1 122 ? 11.789 7.831 -3.947 1.00 84.44 122 LEU A N 1
ATOM 872 C CA . LEU A 1 122 ? 12.550 7.901 -2.689 1.00 84.44 122 LEU A CA 1
ATOM 873 C C . LEU A 1 122 ? 13.407 6.659 -2.443 1.00 84.44 122 LEU A C 1
ATOM 875 O O . LEU A 1 122 ? 14.459 6.781 -1.812 1.00 84.44 122 LEU A O 1
ATOM 879 N N . LYS A 1 123 ? 13.028 5.490 -2.974 1.00 86.00 123 LYS A N 1
ATOM 880 C CA . LYS A 1 123 ? 13.824 4.262 -2.835 1.00 86.00 123 LYS A CA 1
ATOM 881 C C . LYS A 1 123 ? 15.235 4.361 -3.427 1.00 86.00 123 LYS A C 1
ATOM 883 O O . LYS A 1 123 ? 16.129 3.660 -2.968 1.00 86.00 123 LYS A O 1
ATOM 888 N N . ARG A 1 124 ? 15.452 5.265 -4.391 1.00 87.19 124 ARG A N 1
ATOM 889 C CA . ARG A 1 124 ? 16.756 5.534 -5.030 1.00 87.19 124 ARG A CA 1
ATOM 890 C C . ARG A 1 124 ? 17.561 6.631 -4.323 1.00 87.19 124 ARG A C 1
ATOM 892 O O . ARG A 1 124 ? 18.601 7.056 -4.813 1.00 87.19 124 ARG A O 1
ATOM 899 N N . THR A 1 125 ? 17.081 7.108 -3.176 1.00 91.19 125 THR A N 1
ATOM 900 C CA . THR A 1 125 ? 17.682 8.212 -2.420 1.00 91.19 125 THR A CA 1
ATOM 901 C C . THR A 1 125 ? 18.072 7.764 -1.007 1.00 91.19 125 THR A C 1
ATOM 903 O O . THR A 1 125 ? 17.531 6.776 -0.502 1.00 91.19 125 THR A O 1
ATOM 906 N N . PRO A 1 126 ? 18.924 8.525 -0.294 1.00 90.38 126 PRO A N 1
ATOM 907 C CA . PRO A 1 126 ? 19.203 8.276 1.123 1.00 90.38 126 PRO A CA 1
ATOM 908 C C . PRO A 1 126 ? 17.961 8.329 2.031 1.00 90.38 126 PRO A C 1
ATOM 910 O O . PRO A 1 126 ? 18.006 7.836 3.155 1.00 90.38 126 PRO A O 1
ATOM 913 N N . ALA A 1 127 ? 16.848 8.906 1.561 1.00 88.38 127 ALA A N 1
ATOM 914 C CA . ALA A 1 127 ? 15.583 8.956 2.291 1.00 88.38 127 ALA A CA 1
ATOM 915 C C . ALA A 1 127 ? 14.771 7.646 2.214 1.00 88.38 127 ALA A C 1
ATOM 917 O O . ALA A 1 127 ? 13.772 7.512 2.922 1.00 88.38 127 ALA A O 1
ATOM 918 N N . GLY A 1 128 ? 15.192 6.660 1.411 1.00 87.94 128 GLY A N 1
ATOM 919 C CA . GLY A 1 128 ? 14.500 5.375 1.246 1.00 87.94 128 GLY A CA 1
ATOM 920 C C . GLY A 1 128 ? 14.163 4.659 2.566 1.00 87.94 128 GLY A C 1
ATOM 921 O O . GLY A 1 128 ? 13.000 4.300 2.765 1.00 87.94 128 GLY A O 1
ATOM 922 N N . PRO A 1 129 ? 15.111 4.497 3.512 1.00 91.75 129 PRO A N 1
ATOM 923 C CA . PRO A 1 129 ? 14.830 3.887 4.814 1.00 91.75 129 PRO A CA 1
ATOM 924 C C . PRO A 1 129 ? 13.805 4.663 5.648 1.00 91.75 129 PRO A C 1
ATOM 926 O O . PRO A 1 129 ? 12.995 4.056 6.344 1.00 91.75 129 PRO A O 1
ATOM 929 N N . VAL A 1 130 ? 13.808 5.996 5.559 1.00 93.00 130 VAL A N 1
ATOM 930 C CA . VAL A 1 130 ? 12.858 6.854 6.284 1.00 93.00 130 VAL A CA 1
ATOM 931 C C . VAL A 1 130 ? 11.450 6.678 5.726 1.00 93.00 130 VAL A C 1
ATOM 933 O O . VAL A 1 130 ? 10.509 6.504 6.494 1.00 93.00 130 VAL A O 1
ATOM 936 N N . ALA A 1 131 ? 11.306 6.657 4.401 1.00 91.44 131 ALA A N 1
ATOM 937 C CA . ALA A 1 131 ? 10.027 6.402 3.746 1.00 91.44 131 ALA A CA 1
ATOM 938 C C . ALA A 1 131 ? 9.486 5.000 4.077 1.00 91.44 131 ALA A C 1
ATOM 940 O O . ALA A 1 131 ? 8.306 4.853 4.387 1.00 91.44 131 ALA A O 1
ATOM 941 N N . MET A 1 132 ? 10.354 3.984 4.106 1.00 92.06 132 MET A N 1
ATOM 942 C CA . MET A 1 132 ? 9.971 2.626 4.501 1.00 92.06 132 MET A CA 1
ATOM 943 C C . MET A 1 132 ? 9.531 2.559 5.973 1.00 92.06 132 MET A C 1
ATOM 945 O O . MET A 1 132 ? 8.508 1.954 6.288 1.00 92.06 132 MET A O 1
ATOM 949 N N . ALA A 1 133 ? 10.260 3.217 6.881 1.00 92.12 133 ALA A N 1
ATOM 950 C CA . ALA A 1 133 ? 9.881 3.301 8.291 1.00 92.12 133 ALA A CA 1
ATOM 951 C C . ALA A 1 133 ? 8.548 4.045 8.483 1.00 92.12 133 ALA A C 1
ATOM 953 O O . ALA A 1 133 ? 7.707 3.606 9.267 1.00 92.12 133 ALA A O 1
ATOM 954 N N . ALA A 1 134 ? 8.328 5.131 7.735 1.00 93.75 134 ALA A N 1
ATOM 955 C CA . ALA A 1 134 ? 7.068 5.864 7.738 1.00 93.75 134 ALA A CA 1
ATOM 956 C C . ALA A 1 134 ? 5.907 4.991 7.245 1.00 93.75 134 ALA A C 1
ATOM 958 O O . ALA A 1 134 ? 4.871 4.951 7.902 1.00 93.75 134 ALA A O 1
ATOM 959 N N . ALA A 1 135 ? 6.089 4.236 6.156 1.00 93.19 135 ALA A N 1
ATOM 960 C CA . ALA A 1 135 ? 5.077 3.308 5.657 1.00 93.19 135 ALA A CA 1
ATOM 961 C C . ALA A 1 135 ? 4.699 2.258 6.718 1.00 93.19 135 ALA A C 1
ATOM 963 O O . ALA A 1 135 ? 3.518 2.058 6.990 1.00 93.19 135 ALA A O 1
ATOM 964 N N . ARG A 1 136 ? 5.687 1.660 7.399 1.00 93.62 136 ARG A N 1
ATOM 965 C CA . ARG A 1 136 ? 5.443 0.696 8.490 1.00 93.62 136 ARG A CA 1
ATOM 966 C C . ARG A 1 136 ? 4.719 1.319 9.681 1.00 93.62 136 ARG A C 1
ATOM 968 O O . ARG A 1 136 ? 3.760 0.749 10.193 1.00 93.62 136 ARG A O 1
ATOM 975 N N . GLY A 1 137 ? 5.141 2.510 10.102 1.00 93.81 137 GLY A N 1
ATOM 976 C CA . GLY A 1 137 ? 4.484 3.235 11.190 1.00 93.81 137 GLY A CA 1
ATOM 977 C C . GLY A 1 137 ? 3.038 3.616 10.859 1.00 93.81 137 GLY A C 1
ATOM 978 O O . GLY A 1 137 ? 2.157 3.496 11.709 1.00 93.81 137 GLY A O 1
ATOM 979 N N . LEU A 1 138 ? 2.779 4.040 9.620 1.00 93.50 138 LEU A N 1
ATOM 980 C CA . LEU A 1 138 ? 1.442 4.391 9.144 1.00 93.50 138 LEU A CA 1
ATOM 981 C C . LEU A 1 138 ? 0.529 3.166 9.025 1.00 93.50 138 LEU A C 1
ATOM 983 O O . LEU A 1 138 ? -0.650 3.276 9.353 1.00 93.50 138 LEU A O 1
ATOM 987 N N . ASP A 1 139 ? 1.048 2.005 8.627 1.00 93.25 139 ASP A N 1
ATOM 988 C CA . ASP A 1 139 ? 0.259 0.768 8.564 1.00 93.25 139 ASP A CA 1
ATOM 989 C C . ASP A 1 139 ? -0.157 0.268 9.959 1.00 93.25 139 ASP A C 1
ATOM 991 O O . ASP A 1 139 ? -1.318 -0.078 10.200 1.00 93.25 139 ASP 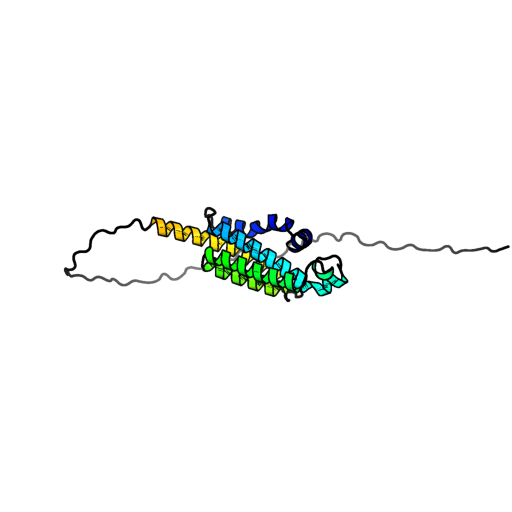A O 1
ATOM 995 N N . LEU A 1 140 ? 0.745 0.364 10.940 1.00 93.19 140 LEU A N 1
ATOM 996 C CA . LEU A 1 140 ? 0.408 0.124 12.345 1.00 93.19 140 LEU A CA 1
ATOM 997 C C . LEU A 1 140 ? -0.658 1.116 12.835 1.00 93.19 140 LEU A C 1
ATOM 999 O O . LEU A 1 140 ? -1.659 0.734 13.451 1.00 93.19 140 LEU A O 1
ATOM 1003 N N . LEU A 1 141 ? -0.483 2.405 12.535 1.00 94.88 141 LEU A N 1
ATOM 1004 C CA . LEU A 1 141 ? -1.437 3.443 12.924 1.00 94.88 141 LEU A CA 1
ATOM 1005 C C . LEU A 1 141 ? -2.815 3.237 12.272 1.00 94.88 141 LEU A C 1
ATOM 1007 O O . LEU A 1 141 ? -3.838 3.528 12.897 1.00 94.88 141 LEU A O 1
ATOM 1011 N N . LEU A 1 142 ? -2.870 2.701 11.052 1.00 94.44 142 LEU A N 1
ATOM 1012 C CA . LEU A 1 142 ? -4.115 2.358 10.367 1.00 94.44 142 LEU A CA 1
ATOM 1013 C C . LEU A 1 142 ? -4.893 1.294 11.157 1.00 94.44 142 LEU A C 1
ATOM 1015 O O . LEU A 1 142 ? -6.087 1.464 11.417 1.00 94.44 142 LEU A O 1
ATOM 1019 N N . GLY A 1 143 ? -4.207 0.245 11.618 1.00 91.81 143 GLY A N 1
ATOM 1020 C CA . GLY A 1 143 ? -4.789 -0.783 12.485 1.00 91.81 143 GLY A CA 1
ATOM 1021 C C . GLY A 1 143 ? -5.320 -0.230 13.811 1.00 91.81 143 GLY A C 1
ATOM 1022 O O . GLY A 1 143 ? -6.441 -0.553 14.228 1.00 91.81 143 GLY A O 1
ATOM 1023 N N . ALA A 1 144 ? -4.554 0.659 14.449 1.00 92.38 144 ALA A N 1
ATOM 1024 C CA . ALA A 1 144 ? -4.935 1.293 15.710 1.00 92.38 144 ALA A CA 1
ATOM 1025 C C . ALA A 1 144 ? -6.164 2.209 15.560 1.00 92.38 144 ALA A C 1
ATOM 1027 O O . ALA A 1 144 ? -7.159 2.069 16.278 1.00 92.38 144 ALA A O 1
ATOM 1028 N N . THR A 1 145 ? -6.131 3.128 14.592 1.00 93.56 145 THR A N 1
ATOM 1029 C CA . THR A 1 145 ? -7.193 4.126 14.366 1.00 93.56 145 THR A CA 1
ATOM 1030 C C . THR A 1 145 ? -8.518 3.490 13.941 1.00 93.56 145 THR A C 1
ATOM 1032 O O . THR A 1 145 ? -9.587 3.900 14.411 1.00 93.56 145 THR A O 1
ATOM 1035 N N . ALA A 1 146 ? -8.475 2.446 13.112 1.00 91.44 146 ALA A N 1
ATOM 1036 C CA . ALA A 1 146 ? -9.658 1.693 12.709 1.00 91.44 146 ALA A CA 1
ATOM 1037 C C . ALA A 1 146 ? -10.281 0.896 13.867 1.00 91.44 146 ALA A C 1
ATOM 1039 O O . ALA A 1 146 ? -11.508 0.827 13.997 1.00 91.44 146 ALA A O 1
ATOM 1040 N N . THR A 1 147 ? -9.448 0.318 14.736 1.00 91.06 147 THR A N 1
ATOM 1041 C CA . THR A 1 147 ? -9.911 -0.449 15.903 1.00 91.06 147 THR A CA 1
ATOM 1042 C C . THR A 1 147 ? -10.537 0.468 16.956 1.00 91.06 147 THR A C 1
ATOM 1044 O O . THR A 1 147 ? -11.633 0.184 17.449 1.00 91.06 147 THR A O 1
ATOM 1047 N N . ALA A 1 148 ? -9.910 1.615 17.233 1.00 89.06 148 ALA A N 1
ATOM 1048 C CA . ALA A 1 148 ? -10.424 2.615 18.167 1.00 89.06 148 ALA A CA 1
ATOM 1049 C C . ALA A 1 148 ? -11.773 3.208 17.720 1.00 89.06 148 ALA A C 1
ATOM 1051 O O . ALA A 1 148 ? -12.696 3.336 18.528 1.00 89.06 148 ALA A O 1
ATOM 1052 N N . THR A 1 149 ? -11.928 3.502 16.423 1.00 84.81 149 THR A N 1
ATOM 1053 C CA . THR A 1 149 ? -13.181 4.051 15.878 1.00 84.81 149 THR A CA 1
ATOM 1054 C C . THR A 1 149 ? -14.350 3.077 16.071 1.00 84.81 149 THR A C 1
ATOM 1056 O O . THR A 1 149 ? -15.417 3.472 16.539 1.00 84.81 149 THR A O 1
ATOM 1059 N N . GLY A 1 150 ? -14.135 1.783 15.803 1.00 72.75 150 GLY A N 1
ATOM 1060 C CA . GLY A 1 150 ? -15.163 0.751 15.972 1.00 72.75 150 GLY A CA 1
ATOM 1061 C C . GLY A 1 150 ? -15.588 0.503 17.426 1.00 72.75 150 GLY A C 1
ATOM 1062 O O . GLY A 1 150 ? -16.705 0.037 17.663 1.00 72.75 150 GLY A O 1
ATOM 1063 N N . ALA A 1 151 ? -14.732 0.809 18.406 1.00 69.88 151 ALA A N 1
ATOM 1064 C CA . ALA A 1 151 ? -15.091 0.758 19.822 1.00 69.88 151 ALA A CA 1
ATOM 1065 C C . ALA A 1 151 ? -15.926 1.978 20.243 1.00 69.88 151 ALA A C 1
ATOM 1067 O O . ALA A 1 151 ? -16.964 1.804 20.880 1.00 69.88 151 ALA A O 1
ATOM 1068 N N . GLY A 1 152 ? -15.545 3.186 19.809 1.00 63.12 152 GLY A N 1
ATOM 1069 C CA . GLY A 1 152 ? -16.290 4.417 20.103 1.00 63.12 152 GLY A CA 1
ATOM 1070 C C . GLY A 1 152 ? -17.734 4.396 19.585 1.00 63.12 152 GLY A C 1
ATOM 1071 O O . GLY A 1 152 ? -18.649 4.838 20.278 1.00 63.12 152 GLY A O 1
ATOM 1072 N N . THR A 1 153 ? -17.975 3.804 18.408 1.00 60.91 153 THR A N 1
ATOM 1073 C CA . THR A 1 153 ? -19.338 3.655 17.862 1.00 60.91 153 THR A CA 1
ATOM 1074 C C . THR A 1 153 ? -20.206 2.699 18.688 1.00 60.91 153 THR A C 1
ATOM 1076 O O . THR A 1 153 ? -21.401 2.942 18.834 1.00 60.91 153 THR A O 1
ATOM 1079 N N . ARG A 1 154 ? -19.634 1.627 19.264 1.00 58.34 154 ARG A N 1
ATOM 1080 C CA . ARG A 1 154 ? -20.389 0.692 20.121 1.00 58.34 154 ARG A CA 1
ATOM 1081 C C . ARG A 1 154 ? -20.755 1.312 21.464 1.00 58.34 154 ARG A C 1
ATOM 1083 O O . ARG A 1 154 ? -21.880 1.125 21.912 1.00 58.34 154 ARG A O 1
ATOM 1090 N N . THR A 1 155 ? -19.846 2.064 22.080 1.00 59.94 155 THR A N 1
ATOM 1091 C CA . THR A 1 155 ? -20.123 2.741 23.356 1.00 59.94 155 THR A CA 1
ATOM 1092 C C . THR A 1 155 ? -21.238 3.780 23.202 1.00 59.94 155 THR A C 1
ATOM 1094 O O . THR A 1 155 ? -22.160 3.801 24.012 1.00 59.94 155 THR A O 1
ATOM 1097 N N . ASN A 1 156 ? -21.234 4.563 22.116 1.00 55.12 156 ASN A N 1
ATOM 1098 C CA . ASN A 1 156 ? -22.312 5.521 21.837 1.00 55.12 156 ASN A CA 1
ATOM 1099 C C . ASN A 1 156 ? -23.651 4.850 21.484 1.00 55.12 156 ASN A C 1
ATOM 1101 O O . ASN A 1 156 ? -24.702 5.394 21.804 1.00 55.12 156 ASN A O 1
ATOM 1105 N N . ALA A 1 157 ? -23.635 3.667 20.861 1.00 52.69 157 ALA A N 1
ATOM 1106 C CA . ALA A 1 157 ? -24.857 2.917 20.563 1.00 52.69 157 ALA A CA 1
ATOM 1107 C C . ALA A 1 157 ? -25.515 2.318 21.821 1.00 52.69 157 ALA A C 1
ATOM 1109 O O . ALA A 1 157 ? -26.734 2.199 21.870 1.00 52.69 157 ALA A O 1
ATOM 1110 N N . ILE A 1 158 ? -24.729 1.969 22.847 1.00 55.84 158 ILE A N 1
ATOM 1111 C CA . ILE A 1 158 ? -25.246 1.461 24.132 1.00 55.84 158 ILE A CA 1
ATOM 1112 C C . ILE A 1 158 ? -25.737 2.610 25.030 1.00 55.84 158 ILE A C 1
ATOM 1114 O O . ILE A 1 158 ? -26.633 2.404 25.841 1.00 55.84 158 ILE A O 1
ATOM 1118 N N . ALA A 1 159 ? -25.202 3.826 24.871 1.00 53.19 159 ALA A N 1
ATOM 1119 C CA . ALA A 1 159 ? -25.610 5.004 25.643 1.00 53.19 159 ALA A CA 1
ATOM 1120 C C . ALA A 1 159 ? -26.948 5.635 25.196 1.00 53.19 159 ALA A C 1
ATOM 1122 O O . ALA A 1 159 ? -27.458 6.516 25.885 1.00 53.19 159 ALA A O 1
ATOM 1123 N N . HIS A 1 160 ? -27.545 5.177 24.089 1.00 49.12 160 HIS A N 1
ATOM 1124 C CA . HIS A 1 160 ? -28.885 5.588 23.660 1.00 49.12 160 HIS A CA 1
ATOM 1125 C C . HIS A 1 160 ? -29.858 4.400 23.541 1.00 49.12 160 HIS A C 1
ATOM 1127 O O . HIS A 1 160 ? -30.284 4.061 22.435 1.00 49.12 160 HIS A O 1
ATOM 1133 N N . PRO A 1 161 ? -30.303 3.788 24.654 1.00 48.22 161 PRO A N 1
ATOM 1134 C CA . PRO A 1 161 ? -31.660 3.285 24.704 1.00 48.22 161 PRO A CA 1
ATOM 1135 C C . PRO A 1 161 ? -32.586 4.500 24.833 1.00 48.22 161 PRO A C 1
ATOM 1137 O O . PRO A 1 161 ? -32.467 5.312 25.746 1.00 48.22 161 PRO A O 1
ATOM 1140 N N . SER A 1 162 ? -33.466 4.643 23.852 1.00 48.19 162 SER A N 1
ATOM 1141 C CA . SER A 1 162 ? -34.542 5.626 23.782 1.00 48.19 162 SER A CA 1
ATOM 1142 C C . SER A 1 162 ? -35.176 5.938 25.149 1.00 48.19 162 SER A C 1
ATOM 1144 O O . SER A 1 162 ? -35.919 5.126 25.691 1.00 48.19 162 SER A O 1
ATOM 1146 N N . THR A 1 163 ? -34.946 7.140 25.680 1.00 46.31 163 THR A N 1
ATOM 1147 C CA . THR A 1 163 ? -35.899 7.815 26.570 1.00 46.31 163 THR A CA 1
ATOM 1148 C C . THR A 1 163 ? -36.690 8.823 25.747 1.00 46.31 163 THR A C 1
ATOM 1150 O O . THR A 1 163 ? -36.630 10.033 25.942 1.00 46.31 163 THR A O 1
ATOM 1153 N N . ALA A 1 164 ? -37.454 8.308 24.786 1.00 49.94 164 ALA A N 1
ATOM 1154 C CA . ALA A 1 164 ? -38.626 9.012 24.297 1.00 49.94 164 ALA A CA 1
ATOM 1155 C C . ALA A 1 164 ? -39.716 8.901 25.373 1.00 49.94 164 ALA A C 1
ATOM 1157 O O . ALA A 1 164 ? -40.533 7.986 25.343 1.00 49.94 164 ALA A O 1
ATOM 1158 N N . ALA A 1 165 ? -39.695 9.801 26.353 1.00 42.75 165 ALA A N 1
ATOM 1159 C CA . ALA A 1 165 ? -40.842 10.041 27.214 1.00 42.75 165 ALA A CA 1
ATOM 1160 C C . ALA A 1 165 ? -40.822 11.475 27.748 1.00 42.75 165 ALA A C 1
ATOM 1162 O O . ALA A 1 165 ? -40.067 11.834 28.645 1.00 42.75 165 ALA A O 1
ATOM 1163 N N . ASP A 1 166 ? -41.744 12.222 27.162 1.00 38.41 166 ASP A N 1
ATOM 1164 C CA . ASP A 1 166 ? -42.534 13.288 27.752 1.00 38.41 166 ASP A CA 1
ATOM 1165 C C . ASP A 1 166 ? -41.981 14.718 27.782 1.00 38.41 166 ASP A C 1
ATOM 1167 O O . ASP A 1 166 ? -41.110 15.128 28.546 1.00 38.41 166 ASP A O 1
ATOM 1171 N N . SER A 1 167 ? -42.602 15.501 26.904 1.00 45.88 167 SER A N 1
ATOM 1172 C CA . SER A 1 167 ? -42.571 16.950 26.872 1.00 45.88 167 SER A CA 1
ATOM 1173 C C . SER A 1 167 ? -43.600 17.462 27.876 1.00 45.88 167 SER A C 1
ATOM 1175 O O . SER A 1 167 ? -44.782 17.209 27.670 1.00 45.88 167 SER A O 1
ATOM 1177 N N . ARG A 1 168 ? -43.199 18.238 28.891 1.00 44.09 168 ARG A N 1
ATOM 1178 C CA . ARG A 1 168 ? -43.974 19.378 29.430 1.00 44.09 168 ARG A CA 1
ATOM 1179 C C . ARG A 1 168 ? -43.232 20.079 30.570 1.00 44.09 168 ARG A C 1
ATOM 1181 O O . ARG A 1 168 ? -42.526 19.452 31.345 1.00 44.09 168 ARG A O 1
ATOM 1188 N N . ALA A 1 169 ? -43.526 21.375 30.674 1.00 34.50 169 ALA A N 1
ATOM 1189 C CA . ALA A 1 169 ? -43.244 22.303 31.772 1.00 34.50 169 ALA A CA 1
ATOM 1190 C C . ALA A 1 169 ? -41.881 23.035 31.780 1.00 34.50 169 ALA A C 1
ATOM 1192 O O . ALA A 1 169 ? -40.952 22.708 32.508 1.00 34.50 169 ALA A O 1
ATOM 1193 N N . THR A 1 170 ? -41.828 24.155 31.059 1.00 39.91 170 THR A N 1
ATOM 1194 C CA . THR A 1 170 ? -41.400 25.450 31.632 1.00 39.91 170 THR A CA 1
ATOM 1195 C C . THR A 1 170 ? -42.567 26.057 32.438 1.00 39.91 170 THR A C 1
ATOM 1197 O O . THR A 1 170 ? -43.704 25.636 32.214 1.00 39.91 170 THR A O 1
ATOM 1200 N N . PRO A 1 171 ? -42.406 27.133 33.240 1.00 57.56 171 PRO A N 1
ATOM 1201 C CA . PRO A 1 171 ? -41.217 27.717 33.891 1.00 57.56 171 PRO A CA 1
ATOM 1202 C C . PRO A 1 171 ? -41.478 28.087 35.381 1.00 57.56 171 PRO A C 1
ATOM 1204 O O . PRO A 1 171 ? -42.615 28.367 35.746 1.00 57.56 171 PRO A O 1
ATOM 1207 N N . THR A 1 172 ? -40.462 28.256 36.243 1.00 34.88 172 THR A N 1
ATOM 1208 C CA . THR A 1 172 ? -40.553 29.248 37.350 1.00 34.88 172 THR A CA 1
ATOM 1209 C C . THR A 1 172 ? -39.183 29.677 37.879 1.00 34.88 172 THR A C 1
ATOM 1211 O O . THR A 1 172 ? -38.289 28.867 38.107 1.00 34.88 172 THR A O 1
ATOM 1214 N N . ALA A 1 173 ? -39.042 30.986 38.071 1.00 38.44 173 ALA A N 1
ATOM 1215 C CA . ALA A 1 173 ? -37.899 31.676 38.645 1.00 38.44 173 ALA A CA 1
ATOM 1216 C C . ALA A 1 173 ? -37.838 31.562 40.180 1.00 38.44 173 ALA A C 1
ATOM 1218 O O . ALA A 1 173 ? -38.862 31.700 40.839 1.00 38.44 173 ALA A O 1
ATOM 1219 N N . ALA A 1 174 ? -36.632 31.453 40.747 1.00 36.28 174 ALA A N 1
ATOM 1220 C CA . ALA A 1 174 ? -36.263 31.981 42.070 1.00 36.28 174 ALA A CA 1
ATOM 1221 C C . ALA A 1 174 ? -34.727 31.916 42.199 1.00 36.28 174 ALA A C 1
ATOM 1223 O O . ALA A 1 174 ? -34.134 30.849 42.137 1.00 36.28 174 ALA A O 1
ATOM 1224 N N . LYS A 1 175 ? -34.024 33.042 42.073 1.00 35.41 175 LYS A N 1
ATOM 1225 C CA . LYS A 1 175 ? -33.593 33.941 43.156 1.00 35.41 175 LYS A CA 1
ATOM 1226 C C . LYS A 1 175 ? -32.431 33.382 43.998 1.00 35.41 175 LYS A C 1
ATOM 1228 O O . LYS A 1 175 ? -32.534 32.360 44.662 1.00 35.41 175 LYS A O 1
ATOM 1233 N N . THR A 1 176 ? -31.433 34.257 44.122 1.00 38.72 176 THR A N 1
ATOM 1234 C CA . THR A 1 176 ? -30.553 34.486 45.282 1.00 38.72 176 THR A CA 1
ATOM 1235 C C . THR A 1 176 ? -29.177 33.810 45.338 1.00 38.72 176 THR A C 1
ATOM 1237 O O . THR A 1 176 ? -29.028 32.614 45.525 1.00 38.72 176 THR A O 1
ATOM 1240 N N . SER A 1 177 ? -28.186 34.706 45.404 1.00 38.59 177 SER A N 1
ATOM 1241 C CA . SER A 1 177 ? -27.131 34.735 46.427 1.00 38.59 177 SER A CA 1
ATOM 1242 C C . SER A 1 177 ? -25.723 34.302 46.015 1.00 38.59 177 SER A C 1
ATOM 1244 O O . SER A 1 177 ? -25.304 33.160 46.150 1.00 38.59 177 SER A O 1
ATOM 1246 N N . ARG A 1 178 ? -24.963 35.322 45.600 1.00 45.38 178 ARG A N 1
ATOM 1247 C CA . ARG A 1 178 ? -23.606 35.663 46.066 1.00 45.38 178 ARG A CA 1
ATOM 1248 C C . ARG A 1 178 ? -22.909 34.611 46.952 1.00 45.38 178 ARG A C 1
ATOM 1250 O O . ARG A 1 178 ? -23.268 34.465 48.116 1.00 45.38 178 ARG A O 1
ATOM 1257 N N . ARG A 1 179 ? -21.737 34.141 46.510 1.00 42.16 179 ARG A N 1
ATOM 1258 C CA . ARG A 1 179 ? -20.444 34.499 47.138 1.00 42.16 179 ARG A CA 1
ATOM 1259 C C . ARG A 1 179 ? -19.267 33.911 46.361 1.00 42.16 179 ARG A C 1
ATOM 1261 O O . ARG A 1 179 ? -19.108 32.706 46.243 1.00 42.16 179 ARG A O 1
ATOM 1268 N N . ARG A 1 180 ? -18.406 34.810 45.898 1.00 47.41 180 ARG A N 1
ATOM 1269 C CA . ARG A 1 180 ? -17.040 34.549 45.449 1.00 47.41 180 ARG A CA 1
ATOM 1270 C C . ARG A 1 180 ? -16.112 34.957 46.599 1.00 47.41 180 ARG A C 1
ATOM 1272 O O . ARG A 1 180 ? -16.281 36.070 47.099 1.00 47.41 180 ARG A O 1
ATOM 1279 N N . PRO A 1 181 ? -15.151 34.121 47.008 1.00 54.00 181 PRO A N 1
ATOM 1280 C CA . PRO A 1 181 ? -13.918 34.629 47.601 1.00 54.00 181 PRO A CA 1
ATOM 1281 C C . PRO A 1 181 ? -12.721 34.365 46.681 1.00 54.00 181 PRO A C 1
ATOM 1283 O O . PRO A 1 181 ? -12.610 33.324 46.040 1.00 54.00 181 PRO A O 1
ATOM 1286 N N . ALA A 1 182 ? -11.858 35.373 46.604 1.00 50.09 182 ALA A N 1
ATOM 1287 C CA . ALA A 1 182 ? -10.617 35.435 45.843 1.00 50.09 182 ALA A CA 1
ATOM 1288 C C . ALA A 1 182 ? -9.473 34.618 46.506 1.00 50.09 182 ALA A C 1
ATOM 1290 O O . ALA A 1 182 ? -9.613 34.206 47.658 1.00 50.09 182 ALA A O 1
ATOM 1291 N N . PRO A 1 183 ? -8.339 34.395 45.809 1.00 61.44 183 PRO A N 1
ATOM 1292 C CA . PRO A 1 183 ? -7.234 33.549 46.267 1.00 61.44 183 PRO A CA 1
ATOM 1293 C C . PRO A 1 183 ? -6.158 34.341 47.040 1.00 61.44 183 PRO A C 1
ATOM 1295 O O . PRO A 1 183 ? -5.990 35.539 46.806 1.00 61.44 183 PRO A O 1
ATOM 1298 N N . PRO A 1 184 ? -5.343 33.670 47.875 1.00 57.53 184 PRO A N 1
ATOM 1299 C CA . PRO A 1 184 ? -3.965 34.112 48.134 1.00 57.53 184 PRO A CA 1
ATOM 1300 C C . PRO A 1 184 ? -2.968 32.938 47.974 1.00 57.53 184 PRO A C 1
ATOM 1302 O O . PRO A 1 184 ? -3.127 31.898 48.599 1.00 57.53 184 PRO A O 1
ATOM 1305 N N . ARG A 1 185 ? -2.052 32.965 46.993 1.00 53.09 185 ARG A N 1
ATOM 1306 C CA . ARG A 1 185 ? -0.709 33.606 46.947 1.00 53.09 185 ARG A CA 1
ATOM 1307 C C . ARG A 1 185 ? 0.449 32.707 47.457 1.00 53.09 185 ARG A C 1
ATOM 1309 O O . ARG A 1 185 ? 0.214 31.759 48.195 1.00 53.09 185 ARG A O 1
ATOM 1316 N N . PRO A 1 186 ? 1.681 32.936 46.952 1.00 53.12 186 PRO A N 1
ATOM 1317 C CA . PRO A 1 186 ? 2.642 31.895 46.585 1.00 53.12 186 PRO A CA 1
ATOM 1318 C C . PRO A 1 186 ? 3.640 31.572 47.701 1.00 53.12 186 PRO A C 1
ATOM 1320 O O . PRO A 1 186 ? 3.966 32.430 48.519 1.00 53.12 186 PRO A O 1
ATOM 1323 N N . ARG A 1 187 ? 4.207 30.361 47.679 1.00 50.28 187 ARG A N 1
ATOM 1324 C CA . ARG A 1 187 ? 5.436 30.047 48.420 1.00 50.28 187 ARG A CA 1
ATOM 1325 C C . ARG A 1 187 ? 6.594 29.888 47.435 1.00 50.28 187 ARG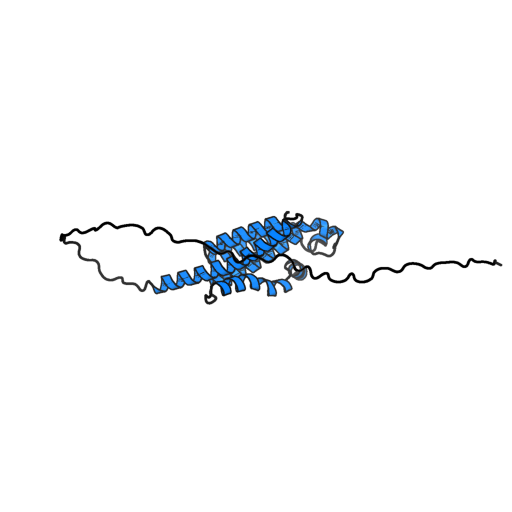 A C 1
ATOM 1327 O O . ARG A 1 187 ? 6.564 29.033 46.557 1.00 50.28 187 ARG A O 1
ATOM 1334 N N . HIS A 1 188 ? 7.557 30.795 47.580 1.00 53.97 188 HIS A N 1
ATOM 1335 C CA . HIS A 1 188 ? 8.845 30.857 46.893 1.00 53.97 188 HIS A CA 1
ATOM 1336 C C . HIS A 1 188 ? 9.813 29.748 47.372 1.00 53.97 188 HIS A C 1
ATOM 1338 O O . HIS A 1 188 ? 9.508 29.053 48.343 1.00 53.97 188 HIS A O 1
ATOM 1344 N N . PRO A 1 189 ? 10.937 29.543 46.656 1.00 59.72 189 PRO A N 1
ATOM 1345 C CA . PRO A 1 189 ? 11.600 28.254 46.500 1.00 59.72 189 PRO A CA 1
ATOM 1346 C C . PRO A 1 189 ? 12.697 28.013 47.540 1.00 59.72 189 PRO A C 1
ATOM 1348 O O . PRO A 1 189 ? 13.254 28.946 48.113 1.00 59.72 189 PRO A O 1
ATOM 1351 N N . ALA A 1 190 ? 13.053 26.745 47.721 1.00 48.28 190 ALA A N 1
ATOM 1352 C CA . ALA A 1 190 ? 14.197 26.304 48.511 1.00 48.28 190 ALA A CA 1
ATOM 1353 C C . ALA A 1 190 ? 14.979 25.234 47.709 1.00 48.28 190 ALA A C 1
ATOM 1355 O O . ALA A 1 190 ? 14.411 24.625 46.802 1.00 48.28 190 ALA A O 1
ATOM 1356 N N . PRO A 1 191 ? 16.283 25.065 47.976 1.00 60.12 191 PRO A N 1
ATOM 1357 C CA . PRO A 1 191 ? 17.376 25.312 47.021 1.00 60.12 191 PRO A CA 1
ATOM 1358 C C . PRO A 1 191 ? 17.855 24.069 46.236 1.00 60.12 191 PRO A C 1
ATOM 1360 O O . PRO A 1 191 ? 17.470 22.948 46.565 1.00 60.12 191 PRO A O 1
ATOM 1363 N N . PRO A 1 192 ? 18.702 24.242 45.195 1.00 57.38 192 PRO A N 1
ATOM 1364 C CA . PRO A 1 192 ? 19.139 23.145 44.338 1.00 57.38 192 PRO A CA 1
ATOM 1365 C C . PRO A 1 192 ? 20.395 22.415 44.849 1.00 57.38 192 PRO A C 1
ATOM 1367 O O . PRO A 1 192 ? 21.241 22.992 45.529 1.00 57.38 192 PRO A O 1
ATOM 1370 N N . ALA A 1 193 ? 20.559 21.200 44.305 1.00 46.84 193 ALA A N 1
ATOM 1371 C CA . ALA A 1 193 ? 21.811 20.446 44.131 1.00 46.84 193 ALA A CA 1
ATOM 1372 C C . ALA A 1 193 ? 22.268 19.586 45.345 1.00 46.84 193 ALA A C 1
ATOM 1374 O O . ALA A 1 193 ? 21.893 19.876 46.476 1.00 46.84 193 ALA A O 1
ATOM 1375 N N . PRO A 1 194 ? 23.024 18.482 45.132 1.00 52.81 194 PRO A N 1
ATOM 1376 C CA . PRO A 1 194 ? 24.138 18.392 44.193 1.00 52.81 194 PRO A CA 1
ATOM 1377 C C . PRO A 1 194 ? 23.947 17.403 43.038 1.00 52.81 194 PRO A C 1
ATOM 1379 O O . PRO A 1 194 ? 23.482 16.274 43.190 1.00 52.81 194 PRO A O 1
ATOM 1382 N N . ALA A 1 195 ? 24.433 17.843 41.880 1.00 48.41 195 ALA A N 1
ATOM 1383 C CA . ALA A 1 195 ? 24.749 17.022 40.728 1.00 48.41 195 ALA A CA 1
ATOM 1384 C C . ALA A 1 195 ? 25.585 15.799 41.141 1.00 48.41 195 ALA A C 1
ATOM 1386 O O . ALA A 1 195 ? 26.716 15.933 41.621 1.00 48.41 195 ALA A O 1
ATOM 1387 N N . ARG A 1 196 ? 25.064 14.591 40.900 1.00 42.81 196 ARG A N 1
ATOM 1388 C CA . ARG A 1 196 ? 25.920 13.406 40.842 1.00 42.81 196 ARG A CA 1
ATOM 1389 C C . ARG A 1 196 ? 26.763 13.514 39.582 1.00 42.81 196 ARG A C 1
ATOM 1391 O O . ARG A 1 196 ? 26.306 13.263 38.473 1.00 42.81 196 ARG A O 1
ATOM 1398 N N . ARG A 1 197 ? 28.001 13.944 39.814 1.00 47.31 197 ARG A N 1
ATOM 1399 C CA . ARG A 1 197 ? 29.133 13.877 38.900 1.00 47.31 197 ARG A CA 1
ATOM 1400 C C . ARG A 1 197 ? 29.152 12.524 38.189 1.00 47.31 197 ARG A C 1
ATOM 1402 O O . ARG A 1 197 ? 29.304 11.483 38.822 1.00 47.31 197 ARG A O 1
ATOM 1409 N N . THR A 1 198 ? 29.055 12.577 36.870 1.00 50.31 198 THR A N 1
ATOM 1410 C CA . THR A 1 198 ? 29.686 11.629 35.955 1.00 50.31 198 THR A CA 1
ATOM 1411 C C . THR A 1 198 ? 31.166 11.474 36.316 1.00 50.31 198 THR A C 1
ATOM 1413 O O . THR A 1 198 ? 31.893 12.471 36.268 1.00 50.31 198 THR A O 1
ATOM 1416 N N . PRO A 1 199 ? 31.662 10.270 36.638 1.00 59.28 199 PRO A N 1
ATOM 1417 C CA . PRO A 1 199 ? 33.068 9.970 36.433 1.00 59.28 199 PRO A CA 1
ATOM 1418 C C . PRO A 1 199 ? 33.318 9.766 34.925 1.00 59.28 199 PRO A C 1
ATOM 1420 O O . PRO A 1 199 ? 32.573 9.023 34.279 1.00 59.28 199 PRO A O 1
ATOM 1423 N N . PRO A 1 200 ? 34.336 10.412 34.332 1.00 47.16 200 PRO A N 1
ATOM 1424 C CA . PRO A 1 200 ? 34.773 10.095 32.984 1.00 47.16 200 PRO A CA 1
ATOM 1425 C C . PRO A 1 200 ? 35.531 8.758 32.959 1.00 47.16 200 PRO A C 1
ATOM 1427 O O . PRO A 1 200 ? 36.281 8.427 33.872 1.00 47.16 200 PRO A O 1
ATOM 1430 N N . ALA A 1 201 ? 35.313 8.021 31.871 1.00 46.06 201 ALA A N 1
ATOM 1431 C CA . ALA A 1 201 ? 36.235 7.101 31.207 1.00 46.06 201 ALA A CA 1
ATOM 1432 C C . ALA A 1 201 ? 37.248 6.321 32.073 1.00 46.06 201 ALA A C 1
ATOM 1434 O O . ALA A 1 201 ? 38.386 6.745 32.266 1.00 46.06 201 ALA A O 1
ATOM 1435 N N . LEU A 1 202 ? 36.915 5.066 32.389 1.00 43.44 202 LEU A N 1
ATOM 1436 C CA . LEU A 1 202 ? 37.923 4.005 32.427 1.00 43.44 202 LEU A CA 1
ATOM 1437 C C . LEU A 1 202 ? 37.912 3.296 31.075 1.00 43.44 202 LEU A C 1
ATOM 1439 O O . LEU A 1 202 ? 37.167 2.352 30.822 1.00 43.44 202 LEU A O 1
ATOM 1443 N N . SER A 1 203 ? 38.758 3.834 30.200 1.00 50.97 203 SER A N 1
ATOM 1444 C CA . SER A 1 203 ? 39.254 3.202 28.986 1.00 50.97 203 SER A CA 1
ATOM 1445 C C . SER A 1 203 ? 39.794 1.811 29.332 1.00 50.97 203 SER A C 1
ATOM 1447 O O . SER A 1 203 ? 40.942 1.654 29.752 1.00 50.97 203 SER A O 1
ATOM 1449 N N . ARG A 1 204 ? 38.963 0.773 29.179 1.00 46.09 204 ARG A N 1
ATOM 1450 C CA . ARG A 1 204 ? 39.473 -0.589 29.036 1.00 46.09 204 ARG A CA 1
ATOM 1451 C C . ARG A 1 204 ? 40.073 -0.676 27.644 1.00 46.09 204 ARG A C 1
ATOM 1453 O O . ARG A 1 204 ? 39.395 -0.980 26.670 1.00 46.09 204 ARG A O 1
ATOM 1460 N N . ARG A 1 205 ? 41.366 -0.355 27.590 1.00 48.78 205 ARG A N 1
ATOM 1461 C CA . ARG A 1 205 ? 42.293 -0.762 26.539 1.00 48.78 205 ARG A CA 1
ATOM 1462 C C . ARG A 1 205 ? 42.111 -2.259 26.300 1.00 48.78 205 ARG A C 1
ATOM 1464 O O . ARG A 1 205 ? 42.630 -3.077 27.055 1.00 48.78 205 ARG A O 1
ATOM 1471 N N . THR A 1 206 ? 41.362 -2.617 25.269 1.00 57.03 206 THR A N 1
ATOM 1472 C CA . THR A 1 206 ? 41.437 -3.953 24.686 1.00 57.03 206 THR A CA 1
ATOM 1473 C C . THR A 1 206 ? 42.842 -4.083 24.091 1.00 57.03 206 THR A C 1
ATOM 1475 O O . THR A 1 206 ? 43.254 -3.195 23.337 1.00 57.03 206 THR A O 1
ATOM 1478 N N . PRO A 1 207 ? 43.627 -5.108 24.458 1.00 64.25 207 PRO A N 1
ATOM 1479 C CA . PRO A 1 207 ? 44.963 -5.286 23.909 1.00 64.25 207 PRO A CA 1
ATOM 1480 C C . PRO A 1 207 ? 44.891 -5.462 22.382 1.00 64.25 207 PRO A C 1
ATOM 1482 O O . PRO A 1 207 ? 43.946 -6.082 21.883 1.00 64.25 207 PRO A O 1
ATOM 1485 N N . PRO A 1 208 ? 45.860 -4.917 21.626 1.00 57.25 208 PRO A N 1
ATOM 1486 C CA . PRO A 1 208 ? 45.893 -5.063 20.180 1.00 57.25 208 PRO A CA 1
ATOM 1487 C C . PRO A 1 208 ? 46.070 -6.542 19.827 1.00 57.25 208 PRO A C 1
ATOM 1489 O O . PRO A 1 208 ? 47.064 -7.169 20.192 1.00 57.25 208 PRO A O 1
ATOM 1492 N N . GLY A 1 209 ? 45.089 -7.101 19.117 1.00 57.69 209 GLY A N 1
ATOM 1493 C CA . GLY A 1 209 ? 45.227 -8.411 18.491 1.00 57.69 209 GLY A CA 1
ATOM 1494 C C . GLY A 1 209 ? 46.390 -8.391 17.487 1.00 57.69 209 GLY A C 1
ATOM 1495 O O . GLY A 1 209 ? 46.552 -7.403 16.765 1.00 57.69 209 GLY A O 1
ATOM 1496 N N . PRO A 1 210 ? 47.223 -9.440 17.428 1.00 62.12 210 PRO A N 1
ATOM 1497 C CA . PRO A 1 210 ? 48.417 -9.434 16.596 1.00 62.12 210 PRO A CA 1
ATOM 1498 C C . PRO A 1 210 ? 48.064 -9.468 15.100 1.00 62.12 210 PRO A C 1
ATOM 1500 O O . PRO A 1 210 ? 47.407 -10.383 14.610 1.00 62.12 210 PRO A O 1
ATOM 1503 N N . ARG A 1 211 ? 48.574 -8.487 14.353 1.00 62.25 211 ARG A N 1
ATOM 1504 C CA . ARG A 1 211 ? 48.853 -8.542 12.906 1.00 62.25 211 ARG A CA 1
ATOM 1505 C C . ARG A 1 211 ? 50.230 -7.892 12.696 1.00 62.25 211 ARG A C 1
ATOM 1507 O O . ARG A 1 211 ? 50.564 -7.014 13.488 1.00 62.25 211 ARG A O 1
ATOM 1514 N N . PRO A 1 212 ? 50.990 -8.146 11.617 1.00 52.75 212 PRO A N 1
ATOM 1515 C CA . PRO A 1 212 ? 51.047 -9.277 10.687 1.00 52.75 212 PRO A CA 1
ATOM 1516 C C . PRO A 1 212 ? 52.471 -9.903 10.648 1.00 52.75 212 PRO A C 1
ATOM 1518 O O . PRO A 1 212 ? 53.446 -9.282 11.063 1.00 52.75 212 PRO A O 1
ATOM 1521 N N . ARG A 1 213 ? 52.644 -11.101 10.073 1.00 49.19 213 ARG A N 1
ATOM 1522 C CA . ARG A 1 213 ? 53.962 -11.546 9.569 1.00 49.19 213 ARG A CA 1
ATOM 1523 C C . ARG A 1 213 ? 53.860 -11.922 8.090 1.00 49.19 213 ARG A C 1
ATOM 1525 O O . ARG A 1 213 ? 53.390 -12.996 7.742 1.00 49.19 213 ARG A O 1
ATOM 1532 N N . CYS A 1 214 ? 54.312 -11.005 7.239 1.00 45.47 214 CYS A N 1
ATOM 1533 C CA . CYS A 1 214 ? 54.970 -11.298 5.957 1.00 45.47 214 CYS A CA 1
ATOM 1534 C C . CYS A 1 214 ? 56.489 -11.450 6.251 1.00 45.47 214 CYS A C 1
ATOM 1536 O O . CYS A 1 214 ? 56.886 -11.071 7.357 1.00 45.47 214 CYS A O 1
ATOM 1538 N N . PRO A 1 215 ? 57.398 -11.852 5.338 1.00 57.94 215 PRO A N 1
ATOM 1539 C CA . PRO A 1 215 ? 57.281 -12.510 4.030 1.00 57.94 215 PRO A CA 1
ATOM 1540 C C . PRO A 1 215 ? 58.183 -13.774 3.930 1.00 57.94 215 PRO A C 1
ATOM 1542 O O . PRO A 1 215 ? 59.067 -13.972 4.759 1.00 57.94 215 PRO A O 1
ATOM 1545 N N . ARG A 1 216 ? 58.056 -14.589 2.868 1.00 46.38 216 ARG A N 1
ATOM 1546 C CA . ARG A 1 216 ? 59.209 -15.295 2.251 1.00 46.38 216 ARG A CA 1
ATOM 1547 C C . ARG A 1 216 ? 58.857 -15.900 0.881 1.00 46.38 216 ARG A C 1
ATOM 1549 O O . ARG A 1 216 ? 58.271 -16.969 0.782 1.00 46.38 216 ARG A O 1
ATOM 1556 N N . ARG A 1 217 ? 59.283 -15.214 -0.184 1.00 51.56 217 ARG A N 1
ATOM 1557 C CA . ARG A 1 217 ? 59.821 -15.829 -1.417 1.00 51.56 217 ARG A CA 1
ATOM 1558 C C . ARG A 1 217 ? 61.353 -15.808 -1.265 1.00 51.56 217 ARG A C 1
ATOM 1560 O O . ARG A 1 217 ? 61.841 -14.845 -0.669 1.00 51.56 217 ARG A O 1
ATOM 1567 N N . PRO A 1 218 ? 62.111 -16.815 -1.745 1.00 51.34 218 PRO A N 1
ATOM 1568 C CA . PRO A 1 218 ? 62.529 -16.784 -3.154 1.00 51.34 218 PRO A CA 1
ATOM 1569 C C . PRO A 1 218 ? 62.758 -18.155 -3.843 1.00 51.34 218 PRO A C 1
ATOM 1571 O O . PRO A 1 218 ? 63.296 -19.082 -3.258 1.00 51.34 218 PRO A O 1
ATOM 1574 N N . GLY A 1 219 ? 62.443 -18.203 -5.144 1.00 45.62 219 GLY A N 1
ATOM 1575 C CA . GLY A 1 219 ? 63.368 -18.640 -6.206 1.00 45.62 219 GLY A CA 1
ATOM 1576 C C . GLY A 1 219 ? 63.714 -20.12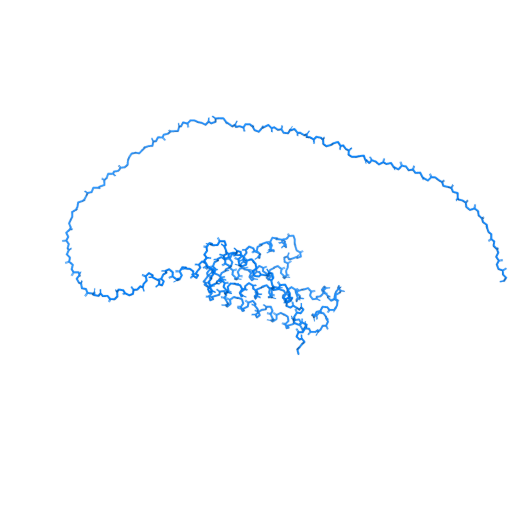6 -6.414 1.00 45.62 219 GLY A C 1
ATOM 1577 O O . GLY A 1 219 ? 64.462 -20.705 -5.640 1.00 45.62 219 GLY A O 1
ATOM 1578 N N . ARG A 1 220 ? 63.331 -20.651 -7.591 1.00 50.44 220 ARG A N 1
ATOM 1579 C CA . ARG A 1 220 ? 64.149 -21.452 -8.546 1.00 50.44 220 ARG A CA 1
ATOM 1580 C C . ARG A 1 220 ? 63.299 -21.647 -9.820 1.00 50.44 220 ARG A C 1
ATOM 1582 O O . ARG A 1 220 ? 62.245 -22.257 -9.742 1.00 50.44 220 ARG A O 1
ATOM 1589 N N . ARG A 1 221 ? 63.461 -20.847 -10.887 1.00 45.56 221 ARG A N 1
ATOM 1590 C CA . ARG A 1 221 ? 64.382 -20.997 -12.045 1.00 45.56 221 ARG A CA 1
ATOM 1591 C C . ARG A 1 221 ? 64.486 -22.443 -12.586 1.00 45.56 221 ARG A C 1
ATOM 1593 O O . ARG A 1 221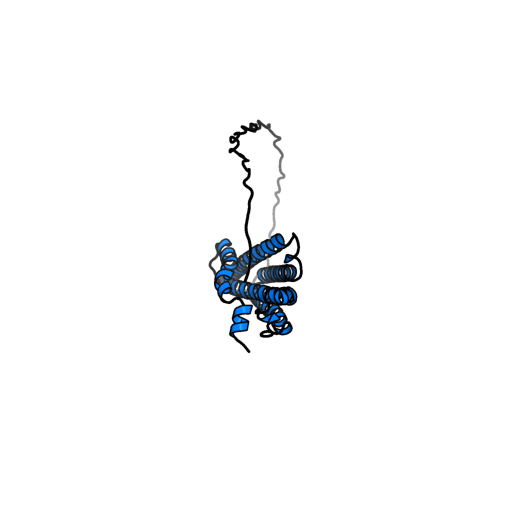 ? 65.106 -23.262 -11.921 1.00 45.56 221 ARG A O 1
ATOM 1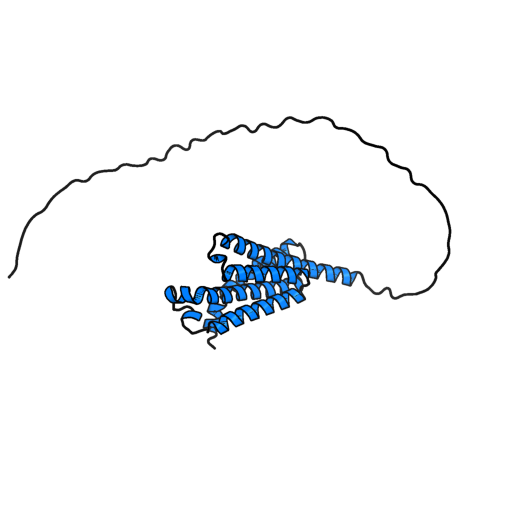600 N N . SER A 1 222 ? 63.824 -22.640 -13.746 1.00 48.81 222 SER A N 1
ATOM 1601 C CA . SER A 1 222 ? 64.088 -23.351 -15.041 1.00 48.81 222 SER A CA 1
ATOM 1602 C C . SER A 1 222 ? 65.340 -24.260 -15.180 1.00 48.81 222 SER A C 1
ATOM 1604 O O . SER A 1 222 ? 66.169 -24.168 -14.281 1.00 48.81 222 SER A O 1
ATOM 1606 N N . PRO A 1 223 ? 65.626 -25.013 -16.293 1.00 59.62 223 PRO A N 1
ATOM 1607 C CA . PRO A 1 223 ? 65.080 -24.981 -17.682 1.00 59.62 223 PRO A CA 1
ATOM 1608 C C . PRO A 1 223 ? 65.030 -26.352 -18.460 1.00 59.62 223 PRO A C 1
ATOM 1610 O O . PRO A 1 223 ? 65.347 -27.392 -17.901 1.00 59.62 223 PRO A O 1
ATOM 1613 N N . HIS A 1 224 ? 64.718 -26.300 -19.775 1.00 45.41 224 HIS A N 1
ATOM 1614 C CA . HIS A 1 224 ? 64.982 -27.292 -20.864 1.00 45.41 224 HIS A CA 1
ATOM 1615 C C . HIS A 1 224 ? 64.108 -28.572 -20.938 1.00 45.41 224 HIS A C 1
ATOM 1617 O O . HIS A 1 224 ? 63.799 -29.165 -19.920 1.00 45.41 224 HIS A O 1
ATOM 1623 N N . GLY A 1 225 ? 63.657 -29.075 -22.101 1.00 39.25 225 GLY A N 1
ATOM 1624 C CA . GLY A 1 225 ? 64.115 -28.920 -23.494 1.00 39.25 225 GLY A CA 1
ATOM 1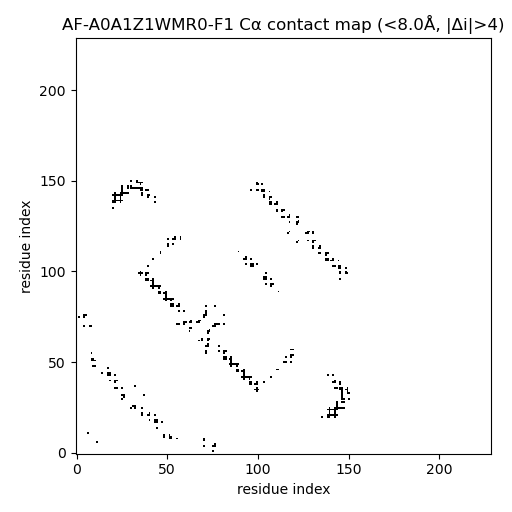625 C C . GLY A 1 225 ? 63.106 -29.461 -24.554 1.00 39.25 225 GLY A C 1
ATOM 1626 O O . GLY A 1 225 ? 61.965 -29.733 -24.192 1.00 39.25 225 GLY A O 1
ATOM 1627 N N . PRO A 1 226 ? 63.490 -29.552 -25.852 1.00 66.12 226 PRO A N 1
ATOM 1628 C CA . PRO A 1 226 ? 62.617 -29.465 -27.048 1.00 66.12 226 PRO A CA 1
ATOM 1629 C C . PRO A 1 226 ? 62.507 -30.810 -27.845 1.00 66.12 226 PRO A C 1
ATOM 1631 O O . PRO A 1 226 ? 62.671 -31.851 -27.218 1.00 66.12 226 PRO A O 1
ATOM 1634 N N . PRO A 1 227 ? 62.310 -30.852 -29.193 1.00 58.28 227 PRO A N 1
ATOM 1635 C CA . PRO A 1 227 ? 61.060 -30.719 -29.972 1.00 58.28 227 PRO A CA 1
ATOM 1636 C C . PRO A 1 227 ? 60.723 -31.948 -30.885 1.00 58.28 227 PRO A C 1
ATOM 1638 O O . PRO A 1 227 ? 61.542 -32.841 -31.027 1.00 58.28 227 PRO A O 1
ATOM 1641 N N . ARG A 1 228 ? 59.527 -31.913 -31.519 1.00 48.12 228 ARG A N 1
ATOM 1642 C CA . ARG A 1 228 ? 59.028 -32.500 -32.810 1.00 48.12 228 ARG A CA 1
ATOM 1643 C C . ARG A 1 228 ? 59.554 -33.845 -33.376 1.00 48.12 228 ARG A C 1
ATOM 1645 O O . ARG A 1 228 ? 60.753 -34.088 -33.415 1.00 48.12 228 ARG A O 1
ATOM 1652 N N . PRO A 1 229 ? 58.660 -34.577 -34.066 1.00 65.81 229 PRO A N 1
ATOM 1653 C CA . PRO A 1 229 ? 58.866 -34.980 -35.465 1.00 65.81 229 PRO A CA 1
ATOM 1654 C C . PRO A 1 229 ? 58.036 -34.144 -36.454 1.00 65.81 229 PRO A C 1
ATOM 1656 O O . PRO A 1 229 ? 56.951 -33.649 -36.066 1.00 65.81 229 PRO A O 1
#

InterPro domains:
  IPR000537 UbiA prenyltransferase [PF01040] (24-151)
  IPR044878 UbiA prenyltransferase superfamily [G3DSA:1.10.357.140] (12-155)
  IPR050475 Prenyltransferase/isoprenoid biosynthesis [PTHR42723] (7-150)

Nearest PDB structures (foldseek):
  7bpu-assembly2_B  TM=9.108E-01  e=3.430E-05  Methanocaldococcus jannaschii DSM 2661
  4tq3-assembly1_A  TM=8.458E-01  e=1.072E-03  Archaeoglobus fulgidus DSM 4304
  4tq5-assembly1_A  TM=8.009E-01  e=1.979E-03  Archaeoglobus fulgidus DSM 4304
  3fyq-assembly1_A  TM=3.967E-01  e=2.124E+00  Drosophila melanogaster
  3tc1-assembly1_B  TM=3.437E-01  e=1.456E+00  Helicobacter pylori NCTC 11637 = CCUG 17874 = ATCC 43504 = JCM 12093